Protein AF-A0A1H9JCX4-F1 (afdb_monomer_lite)

Foldseek 3Di:
DDDDDPPPDDDDPPPDPVVVLLVVLLVVLLVLLVVLLVLLVQLVVLVVLVVCCVVPVVSPPSVVVSVVSLVVSLVSLVCSLPPPSRPPVLSSLLSVLVNVLSVDPLPCLVVSLVSLVVLQVQLVVLCPDPDPSSVSCSVSSPSSSVSSVVSSVVSVVVVVVVVVVVPPPPPPPCVVPPDPDPPDDDDPDDDDDPDDDDDD

Structure (mmCIF, N/CA/C/O backbone):
data_AF-A0A1H9JCX4-F1
#
_entry.id   AF-A0A1H9JCX4-F1
#
loop_
_atom_site.group_PDB
_atom_site.id
_atom_site.type_symbol
_atom_site.label_atom_id
_atom_site.label_alt_id
_atom_site.label_comp_id
_atom_site.label_asym_id
_atom_site.label_entity_id
_atom_site.label_seq_id
_atom_site.pdbx_PDB_ins_code
_atom_site.Cartn_x
_atom_site.Cartn_y
_atom_site.Cartn_z
_atom_site.occupancy
_atom_site.B_iso_or_equiv
_atom_site.auth_seq_id
_atom_site.auth_comp_id
_atom_site.auth_asym_id
_atom_site.auth_atom_id
_atom_site.pdbx_PDB_model_num
ATOM 1 N N . MET A 1 1 ? -40.405 -13.711 62.590 1.00 39.28 1 MET A N 1
ATOM 2 C CA . MET A 1 1 ? -39.008 -13.843 62.139 1.00 39.28 1 MET A CA 1
ATOM 3 C C . MET A 1 1 ? -39.063 -14.131 60.661 1.00 39.28 1 MET A C 1
ATOM 5 O O . MET A 1 1 ? -39.485 -15.212 60.269 1.00 39.28 1 MET A O 1
ATOM 9 N N . ASP A 1 2 ? -38.769 -13.093 59.890 1.00 40.81 2 ASP A N 1
ATOM 10 C CA . ASP A 1 2 ? -38.648 -13.112 58.441 1.00 40.81 2 ASP A CA 1
ATOM 11 C C . ASP A 1 2 ? -37.517 -14.039 57.999 1.00 40.81 2 ASP A C 1
ATOM 13 O O . ASP A 1 2 ? -36.434 -14.021 58.578 1.00 40.81 2 ASP A O 1
ATOM 17 N N . ASN A 1 3 ? -37.766 -14.808 56.944 1.00 40.81 3 ASN A N 1
ATOM 18 C CA . ASN A 1 3 ? -36.725 -15.366 56.087 1.00 40.81 3 ASN A CA 1
ATOM 19 C C . ASN A 1 3 ? -37.161 -15.156 54.635 1.00 40.81 3 ASN A C 1
ATOM 21 O O . ASN A 1 3 ? -37.515 -16.079 53.904 1.00 40.81 3 ASN A O 1
ATOM 25 N N . THR A 1 4 ? -37.183 -13.888 54.233 1.00 43.97 4 THR A N 1
ATOM 26 C CA . THR A 1 4 ? -37.194 -13.485 52.829 1.00 43.97 4 THR A CA 1
ATOM 27 C C . THR A 1 4 ? -35.821 -13.779 52.235 1.00 43.97 4 THR A C 1
ATOM 29 O O . THR A 1 4 ? -34.866 -13.040 52.468 1.00 43.97 4 THR A O 1
ATOM 32 N N . VAL A 1 5 ? -35.716 -14.854 51.457 1.00 46.62 5 VAL A N 1
ATOM 33 C CA . VAL A 1 5 ? -34.638 -14.993 50.473 1.00 46.62 5 VAL A CA 1
ATOM 34 C C . VAL A 1 5 ? -34.926 -13.974 49.365 1.00 46.62 5 VAL A C 1
ATOM 36 O O . VAL A 1 5 ? -36.004 -14.051 48.767 1.00 46.62 5 VAL A O 1
ATOM 39 N N . PRO A 1 6 ? -34.026 -13.022 49.061 1.00 46.88 6 PRO A N 1
ATOM 40 C CA . PRO A 1 6 ? -34.203 -12.168 47.903 1.00 46.88 6 PRO A CA 1
ATOM 41 C C . PRO A 1 6 ? -33.924 -13.013 46.659 1.00 46.88 6 PRO A C 1
ATOM 43 O O . PRO A 1 6 ? -32.780 -13.205 46.257 1.00 46.88 6 PRO A O 1
ATOM 46 N N . THR A 1 7 ? -34.981 -13.554 46.054 1.00 52.72 7 THR A N 1
ATOM 47 C CA . THR A 1 7 ? -34.933 -13.919 44.639 1.00 52.72 7 THR A CA 1
ATOM 48 C C . THR A 1 7 ? -34.927 -12.604 43.884 1.00 52.72 7 THR A C 1
ATOM 50 O O . THR A 1 7 ? -35.902 -11.859 43.931 1.00 52.72 7 THR A O 1
ATOM 53 N N . THR A 1 8 ? -33.799 -12.257 43.270 1.00 46.34 8 THR A N 1
ATOM 54 C CA . THR A 1 8 ? -33.722 -11.102 42.379 1.00 46.34 8 THR A CA 1
ATOM 55 C C . THR A 1 8 ? -34.766 -11.273 41.271 1.00 46.34 8 THR A C 1
ATOM 57 O O . THR A 1 8 ? -34.677 -12.220 40.487 1.00 46.34 8 THR A O 1
ATOM 60 N N . PRO A 1 9 ? -35.777 -10.391 41.191 1.00 50.12 9 PRO A N 1
ATOM 61 C CA . PRO A 1 9 ? -36.657 -10.326 40.042 1.00 50.12 9 PRO A CA 1
ATOM 62 C C . PRO A 1 9 ? -35.959 -9.473 38.973 1.00 50.12 9 PRO A C 1
ATOM 64 O O . PRO A 1 9 ? -35.430 -8.413 39.287 1.00 50.12 9 PRO A O 1
ATOM 67 N N . PHE A 1 10 ? -35.973 -9.934 37.718 1.00 48.94 10 PHE A N 1
ATOM 68 C CA . PHE A 1 10 ? -35.394 -9.270 36.536 1.00 48.94 10 PHE A CA 1
ATOM 69 C C . PHE A 1 10 ? -33.869 -9.081 36.556 1.00 48.94 10 PHE A C 1
ATOM 71 O O . PHE A 1 10 ? -33.340 -8.180 37.198 1.00 48.94 10 PHE A O 1
ATOM 78 N N . GLY A 1 11 ? -33.136 -9.881 35.774 1.00 39.25 11 GLY A N 1
ATOM 79 C CA . GLY A 1 11 ? -31.686 -9.691 35.713 1.00 39.25 11 GLY A CA 1
ATOM 80 C C . GLY A 1 11 ? -30.893 -10.591 34.782 1.00 39.25 11 GLY A C 1
ATOM 81 O O . GLY A 1 11 ? -29.764 -10.915 35.117 1.00 39.25 11 GLY A O 1
ATOM 82 N N . VAL A 1 12 ? -31.428 -10.983 33.625 1.00 41.34 12 VAL A N 1
ATOM 83 C CA . VAL A 1 12 ? -30.563 -11.319 32.484 1.00 41.34 12 VAL A CA 1
ATOM 84 C C . VAL A 1 12 ? -31.230 -10.763 31.234 1.00 41.34 12 VAL A C 1
ATOM 86 O O . VAL A 1 12 ? -31.976 -11.445 30.537 1.00 41.34 12 VAL A O 1
ATOM 89 N N . SER A 1 13 ? -31.011 -9.472 30.981 1.00 38.19 13 SER A N 1
ATOM 90 C CA . SER A 1 13 ? -31.042 -9.003 29.600 1.00 38.19 13 SER A CA 1
ATOM 91 C C . SER A 1 13 ? -29.998 -9.845 28.876 1.00 38.19 13 SER A C 1
ATOM 93 O O . SER A 1 13 ? -28.816 -9.773 29.213 1.00 38.19 13 SER A O 1
ATOM 95 N N . GLN A 1 14 ? -30.431 -10.710 27.960 1.00 46.88 14 GLN A N 1
ATOM 96 C CA . GLN A 1 14 ? -29.543 -11.246 26.942 1.00 46.88 14 GLN A CA 1
ATOM 97 C C . GLN A 1 14 ? -29.095 -10.043 26.112 1.00 46.88 14 GLN A C 1
ATOM 99 O O . GLN A 1 14 ? -29.718 -9.713 25.108 1.00 46.88 14 GLN A O 1
ATOM 104 N N . THR A 1 15 ? -28.056 -9.336 26.559 1.00 41.16 15 THR A N 1
ATOM 105 C CA . THR A 1 15 ? -27.287 -8.487 25.656 1.00 41.16 15 THR A CA 1
ATOM 106 C C . THR A 1 15 ? -26.870 -9.401 24.512 1.00 41.16 15 THR A C 1
ATOM 108 O O . THR A 1 15 ? -26.208 -10.411 24.786 1.00 41.16 15 THR A O 1
ATOM 111 N N . PRO A 1 16 ? -27.311 -9.133 23.272 1.00 47.06 16 PRO A N 1
ATOM 112 C CA . PRO A 1 16 ? -26.923 -9.952 22.143 1.00 47.06 16 PRO A CA 1
ATOM 113 C C . PRO A 1 16 ? -25.396 -9.994 22.076 1.00 47.06 16 PRO A C 1
ATOM 115 O O . PRO A 1 16 ? -24.714 -9.071 22.524 1.00 47.06 16 PRO A O 1
ATOM 118 N N . ASN A 1 17 ? -24.855 -11.073 21.524 1.00 53.00 17 ASN A N 1
ATOM 119 C CA . ASN A 1 17 ? -23.422 -11.355 21.421 1.00 53.00 17 ASN A CA 1
ATOM 120 C C . ASN A 1 17 ? -22.668 -10.387 20.474 1.00 53.00 17 ASN A C 1
ATOM 122 O O . ASN A 1 17 ? -21.626 -10.738 19.931 1.00 53.00 17 ASN A O 1
ATOM 126 N N . GLU A 1 18 ? -23.170 -9.163 20.283 1.00 49.12 18 GLU A N 1
ATOM 127 C CA . GLU A 1 18 ? -22.671 -8.133 19.369 1.00 49.12 18 GLU A CA 1
ATOM 128 C C . GLU A 1 18 ? -21.178 -7.862 19.561 1.00 49.12 18 GLU A C 1
ATOM 130 O O . GLU A 1 18 ? -20.459 -7.678 18.585 1.00 49.12 18 GLU A O 1
ATOM 135 N N . ALA A 1 19 ? -20.675 -7.903 20.800 1.00 54.16 19 ALA A N 1
ATOM 136 C CA . ALA A 1 19 ? -19.247 -7.742 21.080 1.00 54.16 19 ALA A CA 1
ATOM 137 C C . ALA A 1 19 ? -18.389 -8.894 20.516 1.00 54.16 19 ALA A C 1
ATOM 139 O O . ALA A 1 19 ? -17.259 -8.666 20.081 1.00 54.16 19 ALA A O 1
ATOM 140 N N . LEU A 1 20 ? -18.922 -10.120 20.501 1.00 55.44 20 LEU A N 1
ATOM 141 C CA . LEU A 1 20 ? -18.256 -11.297 19.947 1.00 55.44 20 LEU A CA 1
ATOM 142 C C . LEU A 1 20 ? -18.327 -11.283 18.412 1.00 55.44 20 LEU A C 1
ATOM 144 O O . LEU A 1 20 ? -17.305 -11.491 17.758 1.00 55.44 20 LEU A O 1
ATOM 148 N N . ASP A 1 21 ? -19.480 -10.927 17.842 1.00 57.81 21 ASP A N 1
ATOM 149 C CA . ASP A 1 21 ? -19.672 -10.808 16.388 1.00 57.81 21 ASP A CA 1
ATOM 150 C C . ASP A 1 21 ? -18.817 -9.680 15.783 1.00 57.81 21 ASP A C 1
ATOM 152 O O . ASP A 1 21 ? -18.165 -9.872 14.752 1.00 57.81 21 ASP A O 1
ATOM 156 N N . LEU A 1 22 ? -18.702 -8.538 16.476 1.00 59.25 22 LEU A N 1
ATOM 157 C CA . LEU A 1 22 ? -17.771 -7.459 16.124 1.00 59.25 22 LEU A CA 1
ATOM 158 C C . LEU A 1 22 ? -16.309 -7.924 16.182 1.00 59.25 22 LEU A C 1
ATOM 160 O O . LEU A 1 22 ? -15.502 -7.513 15.350 1.00 59.25 22 LEU A O 1
ATOM 164 N N . SER A 1 23 ? -15.947 -8.797 17.128 1.00 67.38 23 SER A N 1
ATOM 165 C CA . SER A 1 23 ? -14.576 -9.316 17.237 1.00 67.38 23 SER A CA 1
ATOM 166 C C . SER A 1 23 ? -14.200 -10.257 16.083 1.00 67.38 23 SER A C 1
ATOM 168 O O . SER A 1 23 ? -13.089 -10.160 15.558 1.00 67.38 23 SER A O 1
ATOM 170 N N . VAL A 1 24 ? -15.135 -11.102 15.629 1.00 74.62 24 VAL A N 1
ATOM 171 C CA . VAL A 1 24 ? -14.935 -12.031 14.502 1.00 74.62 24 VAL A CA 1
ATOM 172 C C . VAL A 1 24 ? -14.891 -11.274 13.175 1.00 74.62 24 VAL A C 1
ATOM 174 O O . VAL A 1 24 ? -13.984 -11.506 12.374 1.00 74.62 24 VAL A O 1
ATOM 177 N N . ALA A 1 25 ? -15.804 -10.320 12.967 1.00 76.38 25 ALA A N 1
ATOM 178 C CA . ALA A 1 25 ? -15.802 -9.459 11.784 1.00 76.38 25 ALA A CA 1
ATOM 179 C C . ALA A 1 25 ? -14.516 -8.618 11.690 1.00 76.38 25 ALA A C 1
ATOM 181 O O . ALA A 1 25 ? -13.921 -8.507 10.618 1.00 76.38 25 ALA A O 1
ATOM 182 N N . ASN A 1 26 ? -14.027 -8.093 12.819 1.00 80.25 26 ASN A N 1
ATOM 183 C CA . ASN A 1 26 ? -12.755 -7.373 12.864 1.00 80.25 26 ASN A CA 1
ATOM 184 C C . ASN A 1 26 ? -11.563 -8.284 12.540 1.00 80.25 26 ASN A C 1
ATOM 186 O O . ASN A 1 26 ? -10.688 -7.885 11.777 1.00 80.25 26 ASN A O 1
ATOM 190 N N . ALA A 1 27 ? -11.522 -9.509 13.071 1.00 83.06 27 ALA A N 1
ATOM 191 C CA . ALA A 1 27 ? -10.458 -10.461 12.753 1.00 83.06 27 ALA A CA 1
ATOM 192 C C . ALA A 1 27 ? -10.448 -10.838 11.260 1.00 83.06 27 ALA A C 1
ATOM 194 O O . ALA A 1 27 ? -9.388 -10.832 10.632 1.00 83.06 27 ALA A O 1
ATOM 195 N N . ALA A 1 28 ? -11.622 -11.097 10.676 1.00 86.12 28 ALA A N 1
ATOM 196 C CA . ALA A 1 28 ? -11.766 -11.362 9.246 1.00 86.12 28 ALA A CA 1
ATOM 197 C C . ALA A 1 28 ? -11.344 -10.154 8.392 1.00 86.12 28 ALA A C 1
ATOM 199 O O . ALA A 1 28 ? -10.606 -10.317 7.422 1.00 86.12 28 ALA A O 1
ATOM 200 N N . GLY A 1 29 ? -11.731 -8.939 8.793 1.00 86.00 29 GLY A N 1
ATOM 201 C CA . GLY A 1 29 ? -11.308 -7.705 8.132 1.00 86.00 29 GLY A CA 1
ATOM 202 C C . GLY A 1 29 ? -9.790 -7.499 8.173 1.00 86.00 29 GLY A C 1
ATOM 203 O O . GLY A 1 29 ? -9.186 -7.134 7.169 1.00 86.00 29 GLY A O 1
ATOM 204 N N . LEU A 1 30 ? -9.138 -7.790 9.300 1.00 89.69 30 LEU A N 1
ATOM 205 C CA . LEU A 1 30 ? -7.678 -7.704 9.405 1.00 89.69 30 LEU A CA 1
ATOM 206 C C . LEU A 1 30 ? -6.969 -8.715 8.490 1.00 89.69 30 LEU A C 1
ATOM 208 O O . LEU A 1 30 ? -5.990 -8.352 7.844 1.00 89.69 30 LEU A O 1
ATOM 212 N N . LEU A 1 31 ? -7.482 -9.946 8.389 1.00 91.25 31 LEU A N 1
ATOM 213 C CA . LEU A 1 31 ? -6.956 -10.959 7.465 1.00 91.25 31 LEU A CA 1
ATOM 214 C C . LEU A 1 31 ? -7.157 -10.564 5.996 1.00 91.25 31 LEU A C 1
ATOM 216 O O . LEU A 1 31 ? -6.265 -10.767 5.172 1.00 91.25 31 LEU A O 1
ATOM 220 N N . ALA A 1 32 ? -8.308 -9.977 5.661 1.00 92.62 32 ALA A N 1
ATOM 221 C CA . ALA A 1 32 ? -8.572 -9.469 4.319 1.00 92.62 32 ALA A CA 1
ATOM 222 C C . ALA A 1 32 ? -7.609 -8.330 3.947 1.00 92.62 32 ALA A C 1
ATOM 224 O O . ALA A 1 32 ? -7.081 -8.306 2.835 1.00 92.62 32 ALA A O 1
ATOM 225 N N . PHE A 1 33 ? -7.306 -7.435 4.891 1.00 94.38 33 PHE A N 1
ATOM 226 C CA . PHE A 1 33 ? -6.295 -6.401 4.683 1.00 94.38 33 PHE A CA 1
ATOM 227 C C . PHE A 1 33 ? -4.889 -6.986 4.489 1.00 94.38 33 PHE A C 1
ATOM 229 O O . PHE A 1 33 ? -4.173 -6.569 3.579 1.00 94.38 33 PHE A O 1
ATOM 236 N N . ASP A 1 34 ? -4.499 -7.981 5.291 1.00 93.38 34 ASP A N 1
ATOM 237 C CA . ASP A 1 34 ? -3.201 -8.654 5.139 1.00 93.38 34 ASP A CA 1
ATOM 238 C C . ASP A 1 34 ? -3.061 -9.304 3.755 1.00 93.38 34 ASP A C 1
ATOM 240 O O . ASP A 1 34 ? -1.985 -9.267 3.154 1.00 93.38 34 ASP A O 1
ATOM 244 N N . ARG A 1 35 ? -4.160 -9.843 3.211 1.00 94.94 35 ARG A N 1
ATOM 245 C CA . ARG A 1 35 ? -4.204 -10.350 1.835 1.00 94.94 35 ARG A CA 1
ATOM 246 C C . ARG A 1 35 ? -3.980 -9.241 0.806 1.00 94.94 35 ARG A C 1
ATOM 248 O O . ARG A 1 35 ? -3.225 -9.468 -0.133 1.00 94.94 35 ARG A O 1
ATOM 255 N N . CYS A 1 36 ? -4.583 -8.065 0.984 1.00 94.56 36 CYS A N 1
ATOM 256 C CA . CYS A 1 36 ? -4.356 -6.923 0.091 1.00 94.56 36 CYS A CA 1
ATOM 257 C C . CYS A 1 36 ? -2.869 -6.542 0.065 1.00 94.56 36 CYS A C 1
ATOM 259 O O . CYS A 1 36 ? -2.266 -6.476 -0.998 1.00 94.56 36 CYS A O 1
ATOM 261 N N . VAL A 1 37 ? -2.256 -6.403 1.244 1.00 94.06 37 VAL A N 1
ATOM 262 C CA . VAL A 1 37 ? -0.820 -6.113 1.395 1.00 94.06 37 VAL A CA 1
ATOM 263 C C . VAL A 1 37 ? 0.052 -7.168 0.708 1.00 94.06 37 VAL A C 1
ATOM 265 O O . VAL A 1 37 ? 1.043 -6.828 0.062 1.00 94.06 37 VAL A O 1
ATOM 268 N N . ALA A 1 38 ? -0.289 -8.450 0.856 1.00 93.75 38 ALA A N 1
ATOM 269 C CA . ALA A 1 38 ? 0.455 -9.537 0.228 1.00 93.75 38 ALA A CA 1
ATOM 270 C C . ALA A 1 38 ? 0.371 -9.488 -1.307 1.00 93.75 38 ALA A C 1
ATOM 272 O O . ALA A 1 38 ? 1.387 -9.688 -1.968 1.00 93.75 38 ALA A O 1
ATOM 273 N N . LEU A 1 39 ? -0.807 -9.183 -1.860 1.00 94.06 39 LEU A N 1
ATOM 274 C CA . LEU A 1 39 ? -0.999 -9.021 -3.303 1.00 94.06 39 LEU A CA 1
ATOM 275 C C . LEU A 1 39 ? -0.233 -7.808 -3.840 1.00 94.06 39 LEU A C 1
ATOM 277 O O . LEU A 1 39 ? 0.470 -7.945 -4.834 1.00 94.06 39 LEU A O 1
ATOM 281 N N . THR A 1 40 ? -0.271 -6.666 -3.146 1.00 92.50 40 THR A N 1
ATOM 282 C CA . THR A 1 40 ? 0.515 -5.480 -3.530 1.00 92.50 40 THR A CA 1
ATOM 283 C C . THR A 1 40 ? 2.014 -5.786 -3.567 1.00 92.50 40 THR A C 1
ATOM 285 O O . THR A 1 40 ? 2.691 -5.421 -4.518 1.00 92.50 40 THR A O 1
ATOM 288 N N . ARG A 1 41 ? 2.545 -6.518 -2.578 1.00 91.94 41 ARG A N 1
ATOM 289 C CA . ARG A 1 41 ? 3.957 -6.947 -2.593 1.00 91.94 41 ARG A CA 1
ATOM 290 C C . ARG A 1 41 ? 4.286 -7.883 -3.747 1.00 91.94 41 ARG A C 1
ATOM 292 O O . ARG A 1 41 ? 5.368 -7.784 -4.314 1.00 91.94 41 ARG A O 1
ATOM 299 N N . ALA A 1 42 ? 3.382 -8.808 -4.059 1.00 90.62 42 ALA A N 1
ATOM 300 C CA . ALA A 1 42 ? 3.563 -9.707 -5.190 1.00 90.62 42 ALA A CA 1
ATOM 301 C C . ALA A 1 42 ? 3.585 -8.934 -6.516 1.00 90.62 42 ALA A C 1
ATOM 303 O O . ALA A 1 42 ? 4.389 -9.267 -7.378 1.00 90.62 42 ALA A O 1
ATOM 304 N N . ALA A 1 43 ? 2.764 -7.888 -6.645 1.00 89.56 43 ALA A N 1
ATOM 305 C CA . ALA A 1 43 ? 2.750 -7.017 -7.814 1.00 89.56 43 ALA A CA 1
ATOM 306 C C . ALA A 1 43 ? 4.059 -6.227 -7.968 1.00 89.56 43 ALA A C 1
ATOM 308 O O . ALA A 1 43 ? 4.677 -6.311 -9.022 1.00 89.56 43 ALA A O 1
ATOM 309 N N . ILE A 1 44 ? 4.561 -5.598 -6.895 1.00 87.56 44 ILE A N 1
ATOM 310 C CA . ILE A 1 44 ? 5.880 -4.928 -6.892 1.00 87.56 44 ILE A CA 1
ATOM 311 C C . ILE A 1 44 ? 6.992 -5.896 -7.331 1.00 87.56 44 ILE A C 1
ATOM 313 O O . ILE A 1 44 ? 7.840 -5.561 -8.153 1.00 87.56 44 ILE A O 1
ATOM 317 N N . ALA A 1 45 ? 6.989 -7.123 -6.803 1.00 87.31 45 ALA A N 1
ATOM 318 C CA . ALA A 1 45 ? 7.990 -8.124 -7.166 1.00 87.31 45 ALA A CA 1
ATOM 319 C C . ALA A 1 45 ? 7.864 -8.604 -8.624 1.00 87.31 45 ALA A C 1
ATOM 321 O O . ALA A 1 45 ? 8.872 -8.949 -9.241 1.00 87.31 45 ALA A O 1
ATOM 322 N N . ALA A 1 46 ? 6.645 -8.656 -9.165 1.00 86.12 46 ALA A N 1
ATOM 323 C CA . ALA A 1 46 ? 6.401 -9.008 -10.559 1.00 86.12 46 ALA A CA 1
ATOM 324 C C . ALA A 1 46 ? 6.842 -7.884 -11.513 1.00 86.12 46 ALA A C 1
ATOM 326 O O . ALA A 1 46 ? 7.468 -8.192 -12.525 1.00 86.12 46 ALA A O 1
ATOM 327 N N . GLU A 1 47 ? 6.612 -6.616 -11.153 1.00 84.50 47 GLU A N 1
ATOM 328 C CA . GLU A 1 47 ? 7.115 -5.437 -11.879 1.00 84.50 47 GLU A CA 1
ATOM 329 C C . GLU A 1 47 ? 8.643 -5.490 -12.011 1.00 84.50 47 GLU A C 1
ATOM 331 O O . GLU A 1 47 ? 9.184 -5.442 -13.109 1.00 84.50 47 GLU A O 1
ATOM 336 N N . ALA A 1 48 ? 9.345 -5.767 -10.907 1.00 82.75 48 ALA A N 1
ATOM 337 C CA . ALA A 1 48 ? 10.798 -5.916 -10.930 1.00 82.75 48 ALA A CA 1
ATOM 338 C C . ALA A 1 48 ? 11.280 -7.071 -11.841 1.00 82.75 48 ALA A C 1
ATOM 340 O O . ALA A 1 48 ? 12.399 -7.026 -12.358 1.00 82.75 48 ALA A O 1
ATOM 341 N N . CYS A 1 49 ? 10.463 -8.117 -12.056 1.00 82.00 49 CYS A N 1
ATOM 342 C CA . CYS A 1 49 ? 10.765 -9.135 -13.072 1.00 82.00 49 CYS A CA 1
ATOM 343 C C . CYS A 1 49 ? 10.582 -8.595 -14.495 1.00 82.00 49 CYS A C 1
ATOM 345 O O . CYS A 1 49 ? 11.410 -8.886 -15.359 1.00 82.00 49 CYS A O 1
ATOM 347 N N . ALA A 1 50 ? 9.505 -7.845 -14.742 1.00 80.06 50 ALA A N 1
ATOM 348 C CA . ALA A 1 50 ? 9.224 -7.222 -16.034 1.00 80.06 50 ALA A CA 1
ATOM 349 C C . ALA A 1 50 ? 10.355 -6.259 -16.441 1.00 80.06 50 ALA A C 1
ATOM 351 O O . ALA A 1 50 ? 10.887 -6.353 -17.548 1.00 80.06 50 ALA A O 1
ATOM 352 N N . ASP A 1 51 ? 10.852 -5.449 -15.504 1.00 77.50 51 ASP A N 1
ATOM 353 C CA . ASP A 1 51 ? 11.998 -4.563 -15.743 1.00 77.50 51 ASP A CA 1
ATOM 354 C C . ASP A 1 51 ? 13.266 -5.326 -16.142 1.00 77.50 51 ASP A C 1
ATOM 356 O O . ASP A 1 51 ? 14.004 -4.912 -17.042 1.00 77.50 51 ASP A O 1
ATOM 360 N N . ALA A 1 52 ? 13.511 -6.481 -15.517 1.00 74.31 52 ALA A N 1
ATOM 361 C CA . ALA A 1 52 ? 14.617 -7.359 -15.886 1.00 74.31 52 ALA A CA 1
ATOM 362 C C . ALA A 1 52 ? 14.402 -8.035 -17.255 1.00 74.31 52 ALA A C 1
ATOM 364 O O . ALA A 1 52 ? 15.375 -8.296 -17.968 1.00 74.31 52 ALA A O 1
ATOM 365 N N . ALA A 1 53 ? 13.153 -8.285 -17.663 1.00 71.44 53 ALA A N 1
ATOM 366 C CA . ALA A 1 53 ? 12.822 -8.887 -18.956 1.00 71.44 53 ALA A CA 1
ATOM 367 C C . ALA A 1 53 ? 13.183 -7.989 -20.147 1.00 71.44 53 ALA A C 1
ATOM 369 O O . ALA A 1 53 ? 13.559 -8.499 -21.205 1.00 71.44 53 ALA A O 1
ATOM 370 N N . ASN A 1 54 ? 13.209 -6.666 -19.953 1.00 65.88 54 ASN A N 1
ATOM 371 C CA . ASN A 1 54 ? 13.744 -5.722 -20.942 1.00 65.88 54 ASN A CA 1
ATOM 372 C C . ASN A 1 54 ? 15.237 -5.955 -21.257 1.00 65.88 54 ASN A C 1
ATOM 374 O O . ASN A 1 54 ? 15.746 -5.454 -22.262 1.00 65.88 54 ASN A O 1
ATOM 378 N N . GLN A 1 55 ? 15.943 -6.716 -20.414 1.00 71.56 55 GLN A N 1
ATOM 379 C CA . GLN A 1 55 ? 17.363 -7.045 -20.556 1.00 71.56 55 GLN A CA 1
ATOM 380 C C . GLN A 1 55 ? 17.603 -8.522 -20.929 1.00 71.56 55 GLN A C 1
ATOM 382 O O . GLN A 1 55 ? 18.674 -8.840 -21.450 1.00 71.56 55 GLN A O 1
ATOM 387 N N . ASP A 1 56 ? 16.627 -9.415 -20.706 1.00 72.94 56 ASP A N 1
ATOM 388 C CA . ASP A 1 56 ? 16.726 -10.857 -20.977 1.00 72.94 56 ASP A CA 1
ATOM 389 C C . ASP A 1 56 ? 15.452 -11.426 -21.652 1.00 72.94 56 ASP A C 1
ATOM 391 O O . ASP A 1 56 ? 14.412 -11.577 -21.003 1.00 72.94 56 ASP A O 1
ATOM 395 N N . PRO A 1 57 ? 15.531 -11.856 -22.929 1.00 72.25 57 PRO A N 1
ATOM 396 C CA . PRO A 1 57 ? 14.417 -12.479 -23.650 1.00 72.25 57 PRO A CA 1
ATOM 397 C C . PRO A 1 57 ? 13.884 -13.776 -23.020 1.00 72.25 57 PRO A C 1
ATOM 399 O O . PRO A 1 57 ? 12.774 -14.200 -23.349 1.00 72.25 57 PRO A O 1
ATOM 402 N N . ALA A 1 58 ? 14.652 -14.438 -22.145 1.00 72.38 58 ALA A N 1
ATOM 403 C CA . ALA A 1 58 ? 14.207 -15.640 -21.437 1.00 72.38 58 ALA A CA 1
ATOM 404 C C . ALA A 1 58 ? 13.099 -15.357 -20.405 1.00 72.38 58 ALA A C 1
ATOM 406 O O . ALA A 1 58 ? 12.419 -16.290 -19.974 1.00 72.38 58 ALA A O 1
ATOM 407 N N . LEU A 1 59 ? 12.894 -14.087 -20.042 1.00 75.00 59 LEU A N 1
ATOM 408 C CA . LEU A 1 59 ? 11.843 -13.625 -19.131 1.00 75.00 59 LEU A CA 1
ATOM 409 C C . LEU A 1 59 ? 10.582 -13.140 -19.872 1.00 75.00 59 LEU A C 1
ATOM 411 O O . LEU A 1 59 ? 9.732 -12.464 -19.290 1.00 75.00 59 LEU A O 1
ATOM 415 N N . ALA A 1 60 ? 10.434 -13.505 -21.152 1.00 68.56 60 ALA A N 1
ATOM 416 C CA . ALA A 1 60 ? 9.244 -13.200 -21.938 1.00 68.56 60 ALA A CA 1
ATOM 417 C C . ALA A 1 60 ? 7.968 -13.677 -21.215 1.00 68.56 60 ALA A C 1
ATOM 419 O O . ALA A 1 60 ? 7.790 -14.868 -20.955 1.00 68.56 60 ALA A O 1
ATOM 420 N N . GLY A 1 61 ? 7.077 -12.734 -20.897 1.00 73.94 61 GLY A N 1
ATOM 421 C CA . GLY A 1 61 ? 5.828 -12.982 -20.169 1.00 73.94 61 GLY A CA 1
ATOM 422 C C . GLY A 1 61 ? 5.779 -12.411 -18.749 1.00 73.94 61 GLY A C 1
ATOM 423 O O . GLY A 1 61 ? 4.692 -12.404 -18.168 1.00 73.94 61 GLY A O 1
ATOM 424 N N . CYS A 1 62 ? 6.891 -11.892 -18.205 1.00 83.88 62 CYS A N 1
ATOM 425 C CA . CYS A 1 62 ? 6.858 -11.192 -16.914 1.00 83.88 62 CYS A CA 1
ATOM 426 C C . CYS A 1 62 ? 5.971 -9.931 -16.947 1.00 83.88 62 CYS A C 1
ATOM 428 O O . CYS A 1 62 ? 5.269 -9.696 -15.969 1.00 83.88 62 CYS A O 1
ATOM 430 N N . ASP A 1 63 ? 5.870 -9.218 -18.075 1.00 82.75 63 ASP A N 1
ATOM 431 C CA . ASP A 1 63 ? 4.992 -8.038 -18.213 1.00 82.75 63 ASP A CA 1
ATOM 432 C C . ASP A 1 63 ? 3.509 -8.373 -17.985 1.00 82.75 63 ASP A C 1
ATOM 434 O O . ASP A 1 63 ? 2.800 -7.676 -17.262 1.00 82.75 63 ASP A O 1
ATOM 438 N N . GLN A 1 64 ? 3.031 -9.482 -18.564 1.00 87.19 64 GLN A N 1
ATOM 439 C CA . GLN A 1 64 ? 1.646 -9.923 -18.374 1.00 87.19 64 GLN A CA 1
ATOM 440 C C . GLN A 1 64 ? 1.408 -10.359 -16.925 1.00 87.19 64 GLN A C 1
ATOM 442 O O . GLN A 1 64 ? 0.376 -10.035 -16.345 1.00 87.19 64 GLN A O 1
ATOM 447 N N . ALA A 1 65 ? 2.369 -11.071 -16.329 1.00 87.00 65 ALA A N 1
ATOM 448 C CA . ALA A 1 65 ? 2.276 -11.487 -14.935 1.00 87.00 65 ALA A CA 1
ATOM 449 C C . ALA A 1 65 ? 2.265 -10.285 -13.973 1.00 87.00 65 ALA A C 1
ATOM 451 O O . ALA A 1 65 ? 1.541 -10.318 -12.977 1.00 87.00 65 ALA A O 1
ATOM 452 N N . ALA A 1 66 ? 3.025 -9.229 -14.277 1.00 87.38 66 ALA A N 1
ATOM 453 C CA . ALA A 1 66 ? 3.016 -7.973 -13.534 1.00 87.38 66 ALA A CA 1
ATOM 454 C C . ALA A 1 66 ? 1.662 -7.260 -13.655 1.00 87.38 66 ALA A C 1
ATOM 456 O O . ALA A 1 66 ? 1.045 -6.947 -12.635 1.00 87.38 66 ALA A O 1
ATOM 457 N N . ALA A 1 67 ? 1.138 -7.111 -14.876 1.00 87.69 67 ALA A N 1
ATOM 458 C CA . ALA A 1 67 ? -0.177 -6.515 -15.115 1.00 87.69 67 ALA A CA 1
ATOM 459 C C . ALA A 1 67 ? -1.304 -7.267 -14.380 1.00 87.69 67 ALA A C 1
ATOM 461 O O . ALA A 1 67 ? -2.132 -6.651 -13.704 1.00 87.69 67 ALA A O 1
ATOM 462 N N . ASP A 1 68 ? -1.305 -8.602 -14.448 1.00 91.25 68 ASP A N 1
ATOM 463 C CA . ASP A 1 68 ? -2.281 -9.440 -13.746 1.00 91.25 68 ASP A CA 1
ATOM 464 C C . ASP A 1 68 ? -2.150 -9.293 -12.219 1.00 91.25 68 ASP A C 1
ATOM 466 O O . ASP A 1 68 ? -3.154 -9.226 -11.503 1.00 91.25 68 ASP A O 1
ATOM 470 N N . ALA A 1 69 ? -0.919 -9.224 -11.700 1.00 92.12 69 ALA A N 1
ATOM 471 C CA . ALA A 1 69 ? -0.663 -9.039 -10.275 1.00 92.12 69 ALA A CA 1
ATOM 472 C C . ALA A 1 69 ? -1.163 -7.681 -9.763 1.00 92.12 69 ALA A C 1
ATOM 474 O O . ALA A 1 69 ? -1.795 -7.632 -8.701 1.00 92.12 69 ALA A O 1
ATOM 475 N N . TRP A 1 70 ? -0.955 -6.604 -10.525 1.00 90.81 70 TRP A N 1
ATOM 476 C CA . TRP A 1 70 ? -1.503 -5.288 -10.197 1.00 90.81 70 TRP A CA 1
ATOM 477 C C . TRP A 1 70 ? -3.026 -5.264 -10.243 1.00 90.81 70 TRP A C 1
ATOM 479 O O . TRP A 1 70 ? -3.641 -4.769 -9.299 1.00 90.81 70 TRP A O 1
ATOM 489 N N . ALA A 1 71 ? -3.645 -5.865 -11.264 1.00 92.06 71 ALA A N 1
ATOM 490 C CA . ALA A 1 71 ? -5.102 -5.955 -11.358 1.00 92.06 71 ALA A CA 1
ATOM 491 C C . ALA A 1 71 ? -5.710 -6.707 -10.159 1.00 92.06 71 ALA A C 1
ATOM 493 O O . ALA A 1 71 ? -6.695 -6.260 -9.569 1.00 92.06 71 ALA A O 1
ATOM 494 N N . MET A 1 72 ? -5.087 -7.815 -9.738 1.00 93.25 72 MET A N 1
ATOM 495 C CA . MET A 1 72 ? -5.512 -8.560 -8.546 1.00 93.25 72 MET A CA 1
ATOM 496 C C . MET A 1 72 ? -5.346 -7.751 -7.251 1.00 93.25 72 MET A C 1
ATOM 498 O O . MET A 1 72 ? -6.176 -7.867 -6.343 1.00 93.25 72 MET A O 1
ATOM 502 N N . ALA A 1 73 ? -4.277 -6.958 -7.135 1.00 93.19 73 ALA A N 1
ATOM 503 C CA . ALA A 1 73 ? -4.052 -6.097 -5.978 1.00 93.19 73 ALA A CA 1
ATOM 504 C C . ALA A 1 73 ? -5.074 -4.948 -5.912 1.00 93.19 73 ALA A C 1
ATOM 506 O O . ALA A 1 73 ? -5.645 -4.713 -4.842 1.00 93.19 73 ALA A O 1
ATOM 507 N N . ASP A 1 74 ? -5.336 -4.284 -7.042 1.00 93.75 74 ASP A N 1
ATOM 508 C CA . ASP A 1 74 ? -6.333 -3.216 -7.171 1.00 93.75 74 ASP A CA 1
ATOM 509 C C . ASP A 1 74 ? -7.736 -3.714 -6.801 1.00 93.75 74 ASP A C 1
ATOM 511 O O . ASP A 1 74 ? -8.383 -3.167 -5.901 1.00 93.75 74 ASP A O 1
ATOM 515 N N . GLU A 1 75 ? -8.166 -4.830 -7.399 1.00 94.31 75 GLU A N 1
ATOM 516 C CA . GLU A 1 75 ? -9.476 -5.416 -7.124 1.00 94.31 75 GLU A CA 1
ATOM 517 C C . GLU A 1 75 ? -9.629 -5.763 -5.634 1.00 94.31 75 GLU A C 1
ATOM 519 O O . GLU A 1 75 ? -10.640 -5.421 -5.010 1.00 94.31 75 GLU A O 1
ATOM 524 N N . ALA A 1 76 ? -8.620 -6.400 -5.030 1.00 94.94 76 ALA A N 1
ATOM 525 C CA . ALA A 1 76 ? -8.662 -6.771 -3.618 1.00 94.94 76 ALA A CA 1
ATOM 526 C C . ALA A 1 76 ? -8.776 -5.544 -2.698 1.00 94.94 76 ALA A C 1
ATOM 528 O O . ALA A 1 76 ? -9.567 -5.548 -1.746 1.00 94.94 76 ALA A O 1
ATOM 529 N N . LEU A 1 77 ? -8.026 -4.480 -2.992 1.00 94.81 77 LEU A N 1
ATOM 530 C CA . LEU A 1 77 ? -8.074 -3.234 -2.233 1.00 94.81 77 LEU A CA 1
ATOM 531 C C . LEU A 1 77 ? -9.427 -2.519 -2.389 1.00 94.81 77 LEU A C 1
ATOM 533 O O . LEU A 1 77 ? -9.984 -2.044 -1.389 1.00 94.81 77 LEU A O 1
ATOM 537 N N . TRP A 1 78 ? -9.992 -2.483 -3.601 1.00 94.69 78 TRP A N 1
ATOM 538 C CA . TRP A 1 78 ? -11.321 -1.919 -3.860 1.00 94.69 78 TRP A CA 1
ATOM 539 C C . TRP A 1 78 ? -12.428 -2.684 -3.145 1.00 94.69 78 TRP A C 1
ATOM 541 O O . TRP A 1 78 ? -13.289 -2.062 -2.504 1.00 94.69 78 TRP A O 1
ATOM 551 N N . GLN A 1 79 ? -12.389 -4.018 -3.208 1.00 93.88 79 GLN A N 1
ATOM 552 C CA . GLN A 1 79 ? -13.325 -4.889 -2.499 1.00 93.88 79 GLN A CA 1
ATOM 553 C C . GLN A 1 79 ? -13.250 -4.638 -0.990 1.00 93.88 79 GLN A C 1
ATOM 555 O O . GLN A 1 79 ? -14.272 -4.352 -0.363 1.00 93.88 79 GLN A O 1
ATOM 560 N N . PHE A 1 80 ? -12.045 -4.644 -0.410 1.00 94.44 80 PHE A N 1
ATOM 561 C CA . PHE A 1 80 ? -11.855 -4.417 1.023 1.00 94.44 80 PHE A CA 1
ATOM 562 C C . PHE A 1 80 ? -12.334 -3.028 1.477 1.00 94.44 80 PHE A C 1
ATOM 564 O O . PHE A 1 80 ? -13.025 -2.889 2.492 1.00 94.44 80 PHE A O 1
ATOM 571 N N . ARG A 1 81 ? -12.001 -1.978 0.717 1.00 92.56 81 ARG A N 1
ATOM 572 C CA . ARG A 1 81 ? -12.427 -0.602 1.013 1.00 92.56 81 ARG A CA 1
ATOM 573 C C . ARG A 1 81 ? -13.949 -0.454 0.971 1.00 92.56 81 ARG A C 1
ATOM 575 O O . ARG A 1 81 ? -14.519 0.236 1.824 1.00 92.56 81 ARG A O 1
ATOM 582 N N . SER A 1 82 ? -14.588 -1.084 -0.011 1.00 90.81 82 SER A N 1
ATOM 583 C CA . SER A 1 82 ? -16.027 -0.958 -0.279 1.00 90.81 82 SER A CA 1
ATOM 584 C C . SER A 1 82 ? -16.894 -1.877 0.584 1.00 90.81 82 SER A C 1
ATOM 586 O O . SER A 1 82 ? -18.096 -1.632 0.716 1.00 90.81 82 SER A O 1
ATOM 588 N N . ASP A 1 83 ? -16.307 -2.902 1.205 1.00 88.88 83 ASP A N 1
ATOM 589 C CA . ASP A 1 83 ? -17.023 -3.867 2.034 1.00 88.88 83 ASP A CA 1
ATOM 590 C C . ASP A 1 83 ? -17.637 -3.205 3.274 1.00 88.88 83 ASP A C 1
ATOM 592 O O . ASP A 1 83 ? -16.957 -2.899 4.252 1.00 88.88 83 ASP A O 1
ATOM 596 N N . ARG A 1 84 ? -18.957 -3.003 3.269 1.00 85.81 84 ARG A N 1
ATOM 597 C CA . ARG A 1 84 ? -19.691 -2.361 4.372 1.00 85.81 84 ARG A CA 1
ATOM 598 C C . ARG A 1 84 ? -19.684 -3.168 5.673 1.00 85.81 84 ARG A C 1
ATOM 600 O O . ARG A 1 84 ? -19.976 -2.584 6.713 1.00 85.81 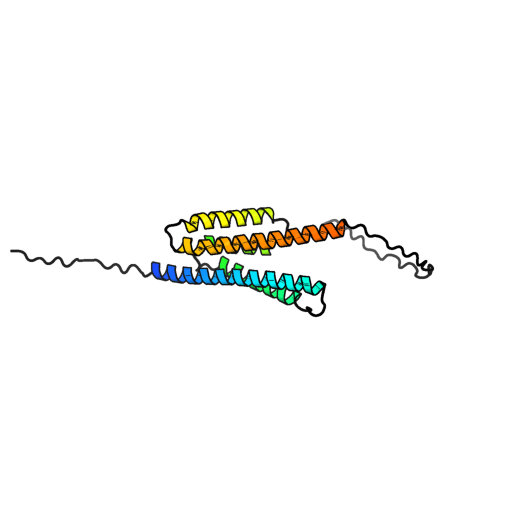84 ARG A O 1
ATOM 607 N N . SER A 1 85 ? -19.360 -4.460 5.627 1.00 82.81 85 SER A N 1
ATOM 608 C CA . SER A 1 85 ? -19.294 -5.317 6.815 1.00 82.81 85 SER A CA 1
ATOM 609 C C . SER A 1 85 ? -18.047 -5.051 7.668 1.00 82.81 85 SER A C 1
ATOM 611 O O . SER A 1 85 ? -18.078 -5.229 8.885 1.00 82.81 85 SER A O 1
ATOM 613 N N . VAL A 1 86 ? -16.970 -4.542 7.060 1.00 81.69 86 VAL A N 1
ATOM 614 C CA . VAL A 1 86 ? -15.738 -4.185 7.770 1.00 81.69 86 VAL A CA 1
ATOM 615 C C . VAL A 1 86 ? -15.892 -2.807 8.422 1.00 81.69 86 VAL A C 1
ATOM 617 O O . VAL A 1 86 ? -15.983 -1.779 7.745 1.00 81.69 86 VAL A O 1
ATOM 620 N N . THR A 1 87 ? -15.869 -2.757 9.752 1.00 81.94 87 THR A N 1
ATOM 621 C CA . THR A 1 87 ? -16.022 -1.514 10.539 1.00 81.94 87 THR A CA 1
ATOM 622 C C . THR A 1 87 ? -14.686 -0.838 10.884 1.00 81.94 87 THR A C 1
ATOM 624 O O . THR A 1 87 ? -14.663 0.230 11.493 1.00 81.94 87 THR A O 1
ATOM 627 N N . LEU A 1 88 ? -13.560 -1.421 10.452 1.00 85.88 88 LEU A N 1
ATOM 628 C CA . LEU A 1 88 ? -12.195 -0.942 10.697 1.00 85.88 88 LEU A CA 1
ATOM 629 C C . LEU A 1 88 ? -11.839 0.276 9.823 1.00 85.88 88 LEU A C 1
ATOM 631 O O . LEU A 1 88 ? -11.040 0.176 8.889 1.00 85.88 88 LEU A O 1
ATOM 635 N N . CYS A 1 89 ? -12.426 1.436 10.122 1.00 87.00 89 CYS A N 1
ATOM 636 C CA . CYS A 1 89 ? -12.287 2.660 9.323 1.00 87.00 89 CYS A CA 1
ATOM 637 C C . CYS A 1 89 ? -10.830 3.067 9.055 1.00 87.00 89 CYS A C 1
ATOM 639 O O . CYS A 1 89 ? -10.503 3.455 7.936 1.00 87.00 89 CYS A O 1
ATOM 641 N N . ASP A 1 90 ? -9.936 2.957 10.039 1.00 86.56 90 ASP A N 1
ATOM 642 C CA . ASP A 1 90 ? -8.533 3.331 9.838 1.00 86.56 90 ASP A CA 1
ATOM 643 C C . ASP A 1 90 ? -7.748 2.322 8.986 1.00 86.56 90 ASP A C 1
ATOM 645 O O . ASP A 1 90 ? -6.833 2.708 8.261 1.00 86.56 90 ASP A O 1
ATOM 649 N N . VAL A 1 91 ? -8.119 1.040 9.024 1.00 89.50 91 VAL A N 1
ATOM 650 C CA . VAL A 1 91 ? -7.527 0.014 8.148 1.00 89.50 91 VAL A CA 1
ATOM 651 C C . VAL A 1 91 ? -8.047 0.185 6.720 1.00 89.50 91 VAL A C 1
ATOM 653 O O . VAL A 1 91 ? -7.281 0.102 5.764 1.00 89.50 91 VAL A O 1
ATOM 656 N N . LYS A 1 92 ? -9.325 0.547 6.558 1.00 91.31 92 LYS A N 1
ATOM 657 C CA . LYS A 1 92 ? -9.875 0.974 5.262 1.00 91.31 92 LYS A CA 1
ATOM 658 C C . LYS A 1 92 ? -9.202 2.226 4.722 1.00 91.31 92 LYS A C 1
ATOM 660 O O . LYS A 1 92 ? -8.989 2.324 3.520 1.00 91.31 92 LYS A O 1
ATOM 665 N N . TYR A 1 93 ? -8.847 3.169 5.592 1.00 90.62 93 TYR A N 1
ATOM 666 C CA . TYR A 1 93 ? -8.051 4.325 5.194 1.00 90.62 93 TYR A CA 1
ATOM 667 C C . TYR A 1 93 ? -6.655 3.906 4.712 1.00 90.62 93 TYR A C 1
ATOM 669 O O . TYR A 1 93 ? -6.195 4.416 3.699 1.00 90.62 93 TYR A O 1
ATOM 677 N N . ALA A 1 94 ? -6.003 2.941 5.366 1.00 89.50 94 ALA A N 1
ATOM 678 C CA . ALA A 1 94 ? -4.734 2.401 4.874 1.00 89.50 94 ALA A CA 1
ATOM 679 C C . ALA A 1 94 ? -4.880 1.751 3.485 1.00 89.50 94 ALA A C 1
ATOM 681 O O . ALA A 1 94 ? -4.072 2.027 2.604 1.00 89.50 94 ALA A O 1
ATOM 682 N N . ALA A 1 95 ? -5.941 0.970 3.253 1.00 92.56 95 ALA A N 1
ATOM 683 C CA . ALA A 1 95 ? -6.234 0.403 1.933 1.00 92.56 95 ALA A CA 1
ATOM 684 C C . ALA A 1 95 ? -6.526 1.484 0.879 1.00 92.56 95 ALA A C 1
ATOM 686 O O . ALA A 1 95 ? -6.066 1.392 -0.251 1.00 92.56 95 ALA A O 1
ATOM 687 N N . TRP A 1 96 ? -7.238 2.545 1.264 1.00 92.06 96 TRP A N 1
ATOM 688 C CA . TRP A 1 96 ? -7.472 3.714 0.417 1.00 92.06 96 TRP A CA 1
ATOM 689 C C . TRP A 1 96 ? -6.167 4.401 -0.000 1.00 92.06 96 TRP A C 1
ATOM 691 O O . TRP A 1 96 ? -6.035 4.788 -1.155 1.00 92.06 96 TRP A O 1
ATOM 701 N N . VAL A 1 97 ? -5.202 4.544 0.915 1.00 89.50 97 VAL A N 1
ATOM 702 C CA . VAL A 1 97 ? -3.895 5.134 0.581 1.00 89.50 97 VAL A CA 1
ATOM 703 C C . VAL A 1 97 ? -3.153 4.257 -0.430 1.00 89.50 97 VAL A C 1
ATOM 705 O O . VAL A 1 97 ? -2.571 4.801 -1.361 1.00 89.50 97 VAL A O 1
ATOM 708 N N . LEU A 1 98 ? -3.207 2.929 -0.275 1.00 90.31 98 LEU A N 1
ATOM 709 C CA . LEU A 1 98 ? -2.600 1.993 -1.226 1.00 90.31 98 LEU A CA 1
ATOM 710 C C . LEU A 1 98 ? -3.274 2.038 -2.606 1.00 90.31 98 LEU A C 1
ATOM 712 O O . LEU A 1 98 ? -2.570 1.969 -3.599 1.00 90.31 98 LEU A O 1
ATOM 716 N N . LEU A 1 99 ? -4.597 2.214 -2.690 1.00 89.50 99 LEU A N 1
ATOM 717 C CA . LEU A 1 99 ? -5.287 2.390 -3.981 1.00 89.50 99 LEU A CA 1
ATOM 718 C C . LEU A 1 99 ? -4.799 3.623 -4.733 1.00 89.50 99 LEU A C 1
ATOM 720 O O . LEU A 1 99 ? -4.518 3.558 -5.918 1.00 89.50 99 LEU A O 1
ATOM 724 N N . LEU A 1 100 ? -4.647 4.748 -4.040 1.00 85.25 100 LEU A N 1
ATOM 725 C CA . LEU A 1 100 ? -4.220 5.985 -4.699 1.00 85.25 100 LEU A CA 1
ATOM 726 C C . LEU A 1 100 ? -2.809 5.922 -5.236 1.00 85.25 100 LEU A C 1
ATOM 728 O O . LEU A 1 100 ? -2.477 6.693 -6.113 1.00 85.25 100 LEU A O 1
ATOM 732 N N . MET A 1 101 ? -1.980 5.065 -4.660 1.00 81.81 101 MET A N 1
ATOM 733 C CA . MET A 1 101 ? -0.653 4.806 -5.182 1.00 81.81 101 MET A CA 1
ATOM 734 C C . MET A 1 101 ? -0.722 4.037 -6.508 1.00 81.81 101 MET A C 1
ATOM 736 O O . MET A 1 101 ? 0.120 4.276 -7.357 1.00 81.81 101 MET A O 1
ATOM 740 N N . LEU A 1 102 ? -1.723 3.168 -6.707 1.00 78.44 102 LEU A N 1
ATOM 741 C CA . LEU A 1 102 ? -1.961 2.498 -7.996 1.00 78.44 102 LEU A CA 1
ATOM 742 C C . LEU A 1 102 ? -2.527 3.452 -9.051 1.00 78.44 102 LEU A C 1
ATOM 744 O O . LEU A 1 102 ? -2.302 3.269 -10.240 1.00 78.44 102 LEU A O 1
ATOM 748 N N . GLU A 1 103 ? -3.300 4.442 -8.609 1.00 74.62 103 GLU A N 1
ATOM 749 C CA . GLU A 1 103 ? -3.956 5.423 -9.477 1.00 74.62 103 GLU A CA 1
ATOM 750 C C . GLU A 1 103 ? -3.070 6.645 -9.788 1.00 74.62 103 GLU A C 1
ATOM 752 O O . GLU A 1 103 ? -3.446 7.454 -10.635 1.00 74.62 103 GLU A O 1
ATOM 757 N N . ASP A 1 104 ? -1.939 6.822 -9.093 1.00 72.38 104 ASP A N 1
ATOM 758 C CA . ASP A 1 104 ? -1.056 7.981 -9.267 1.00 72.38 104 ASP A CA 1
ATOM 759 C C . ASP A 1 104 ? -0.147 7.793 -10.487 1.00 72.38 104 ASP A C 1
ATOM 761 O O . ASP A 1 104 ? 0.554 6.793 -10.616 1.00 72.38 104 ASP A O 1
ATOM 765 N N . ASP A 1 105 ? -0.108 8.797 -11.359 1.00 63.22 105 ASP A N 1
ATOM 766 C CA . ASP A 1 105 ? 0.736 8.847 -12.559 1.00 63.22 105 ASP A CA 1
ATOM 767 C C . ASP A 1 105 ? 2.134 9.437 -12.275 1.00 63.22 105 ASP A C 1
ATOM 769 O O . ASP A 1 105 ? 2.854 9.858 -13.184 1.00 63.22 105 ASP A O 1
ATOM 773 N N . GLY A 1 106 ? 2.521 9.486 -10.996 1.00 62.88 106 GLY A N 1
ATOM 774 C CA . GLY A 1 106 ? 3.805 9.998 -10.520 1.00 62.88 106 GLY A CA 1
ATOM 775 C C . GLY A 1 106 ? 3.826 11.498 -10.204 1.00 62.88 106 GLY A C 1
ATOM 776 O O . GLY A 1 106 ? 4.847 11.994 -9.723 1.00 62.88 106 GLY A O 1
ATOM 777 N N . GLN A 1 107 ? 2.730 12.241 -10.407 1.00 63.31 107 GLN A N 1
ATOM 778 C CA . GLN A 1 107 ? 2.658 13.661 -10.017 1.00 63.31 107 GLN A CA 1
ATOM 779 C C . GLN A 1 107 ? 2.255 13.879 -8.546 1.00 63.31 107 GLN A C 1
ATOM 781 O O . GLN A 1 107 ? 2.386 14.989 -8.020 1.00 63.31 107 GLN A O 1
ATOM 786 N N . GLY A 1 108 ? 1.795 12.833 -7.854 1.00 75.50 108 GLY A N 1
ATOM 787 C CA . GLY A 1 108 ? 1.286 12.882 -6.485 1.00 75.50 108 GLY A CA 1
ATOM 788 C C . GLY A 1 108 ? 2.243 12.410 -5.385 1.00 75.50 108 GLY A C 1
ATOM 789 O O . GLY A 1 108 ? 1.805 12.337 -4.229 1.00 75.50 108 GLY A O 1
ATOM 790 N N . LEU A 1 109 ? 3.524 12.134 -5.673 1.00 79.62 109 LEU A N 1
ATOM 791 C CA . LEU A 1 109 ? 4.461 11.501 -4.722 1.00 79.62 109 LEU A CA 1
ATOM 792 C C . LEU A 1 109 ? 4.573 12.236 -3.373 1.00 79.62 109 LEU A C 1
ATOM 794 O O . LEU A 1 109 ? 4.536 11.599 -2.320 1.00 79.62 109 LEU A O 1
ATOM 798 N N . ASP A 1 110 ? 4.614 13.573 -3.364 1.00 82.94 110 ASP A N 1
ATOM 799 C CA . ASP A 1 110 ? 4.639 14.366 -2.121 1.00 82.94 110 ASP A CA 1
ATOM 800 C C . ASP A 1 110 ? 3.365 14.172 -1.284 1.00 82.94 110 ASP A C 1
ATOM 802 O O . ASP A 1 110 ? 3.398 14.091 -0.050 1.00 82.94 110 ASP A O 1
ATOM 806 N N . THR A 1 111 ? 2.217 14.069 -1.955 1.00 85.56 111 THR A N 1
ATOM 807 C CA . THR A 1 111 ? 0.928 13.824 -1.302 1.00 85.56 111 THR A CA 1
ATOM 808 C C . THR A 1 111 ? 0.863 12.397 -0.755 1.00 85.56 111 THR A C 1
ATOM 810 O O . THR A 1 111 ? 0.359 12.183 0.355 1.00 85.56 111 THR A O 1
ATOM 813 N N . LEU A 1 112 ? 1.401 11.417 -1.487 1.00 85.12 112 LEU A N 1
ATOM 814 C CA . LEU A 1 112 ? 1.531 10.035 -1.020 1.00 85.12 112 LEU A CA 1
ATOM 815 C C . LEU A 1 112 ? 2.473 9.934 0.189 1.00 85.12 112 LEU A C 1
ATOM 817 O O . LEU A 1 112 ? 2.097 9.323 1.193 1.00 85.12 112 LEU A O 1
ATOM 821 N N . ALA A 1 113 ? 3.611 10.632 0.177 1.00 87.62 113 ALA A N 1
ATOM 822 C CA . ALA A 1 113 ? 4.539 10.697 1.308 1.00 87.62 113 ALA A CA 1
ATOM 823 C C . ALA A 1 113 ? 3.874 11.281 2.569 1.00 87.62 113 ALA A C 1
ATOM 825 O O . ALA A 1 113 ? 3.997 10.734 3.672 1.00 87.62 113 ALA A O 1
ATOM 826 N N . GLN A 1 114 ? 3.092 12.357 2.425 1.00 89.06 114 GLN A N 1
ATOM 827 C CA . GLN A 1 114 ? 2.322 12.929 3.538 1.00 89.06 114 GLN A CA 1
ATOM 828 C C . GLN A 1 114 ? 1.280 11.945 4.092 1.00 89.06 114 GLN A C 1
ATOM 830 O O . GLN A 1 114 ? 1.091 11.845 5.312 1.00 89.06 114 GLN A O 1
ATOM 835 N N . ARG A 1 115 ? 0.611 11.182 3.220 1.00 89.31 115 ARG A N 1
ATOM 836 C CA . ARG A 1 115 ? -0.352 10.144 3.628 1.00 89.31 115 ARG A CA 1
ATOM 837 C C . ARG A 1 115 ? 0.343 8.990 4.354 1.00 89.31 115 ARG A C 1
ATOM 839 O O . ARG A 1 115 ? -0.146 8.571 5.406 1.00 89.31 115 ARG A O 1
ATOM 846 N N . ALA A 1 116 ? 1.511 8.549 3.889 1.00 90.69 116 ALA A N 1
ATOM 847 C CA . ALA A 1 116 ? 2.337 7.561 4.585 1.00 90.69 116 ALA A CA 1
ATOM 848 C C . ALA A 1 116 ? 2.769 8.058 5.979 1.00 90.69 116 ALA A C 1
ATOM 850 O O . ALA A 1 116 ? 2.649 7.337 6.976 1.00 90.69 116 ALA A O 1
ATOM 851 N N . GLN A 1 117 ? 3.164 9.330 6.101 1.00 92.19 117 GLN A N 1
ATOM 852 C CA . GLN A 1 117 ? 3.473 9.958 7.390 1.00 92.19 117 GLN A CA 1
ATOM 853 C C . GLN A 1 117 ? 2.258 9.966 8.338 1.00 92.19 117 GLN A C 1
ATOM 855 O O . GLN A 1 117 ? 2.395 9.693 9.536 1.00 92.19 117 GLN A O 1
ATOM 860 N N . SER A 1 118 ? 1.057 10.228 7.811 1.00 92.00 118 SER A N 1
ATOM 861 C CA . SER A 1 118 ? -0.203 10.165 8.567 1.00 92.00 118 SER A CA 1
ATOM 862 C C . SER A 1 118 ? -0.485 8.751 9.090 1.00 92.00 118 SER A C 1
ATOM 864 O O . SER A 1 118 ? -0.824 8.584 10.266 1.00 92.00 118 SER A O 1
ATOM 866 N N . LEU A 1 119 ? -0.260 7.719 8.269 1.00 93.38 119 LEU A N 1
ATOM 867 C CA . LEU A 1 119 ? -0.370 6.317 8.689 1.00 93.38 119 LEU A CA 1
ATOM 868 C C . LEU A 1 119 ? 0.615 5.983 9.817 1.00 93.38 119 LEU A C 1
ATOM 870 O O . LEU A 1 119 ? 0.213 5.407 10.830 1.00 93.38 119 LEU A O 1
ATOM 874 N N . ARG A 1 120 ? 1.878 6.419 9.715 1.00 95.00 120 ARG A N 1
ATOM 875 C CA . ARG A 1 120 ? 2.886 6.239 10.782 1.00 95.00 120 ARG A CA 1
ATOM 876 C C . ARG A 1 120 ? 2.487 6.935 12.078 1.00 95.00 120 ARG A C 1
ATOM 878 O O . ARG A 1 120 ? 2.677 6.384 13.166 1.00 95.00 120 ARG A O 1
ATOM 885 N N . TYR A 1 121 ? 1.937 8.143 11.984 1.00 93.25 121 TYR A N 1
ATOM 886 C CA . TYR A 1 121 ? 1.434 8.869 13.146 1.00 93.25 121 TYR A CA 1
ATOM 887 C C . TYR A 1 121 ? 0.290 8.106 13.830 1.00 93.25 121 TYR A C 1
ATOM 889 O O . TYR A 1 121 ? 0.333 7.896 15.048 1.00 93.25 121 TYR A O 1
ATOM 897 N N . ARG A 1 122 ? -0.692 7.624 13.055 1.00 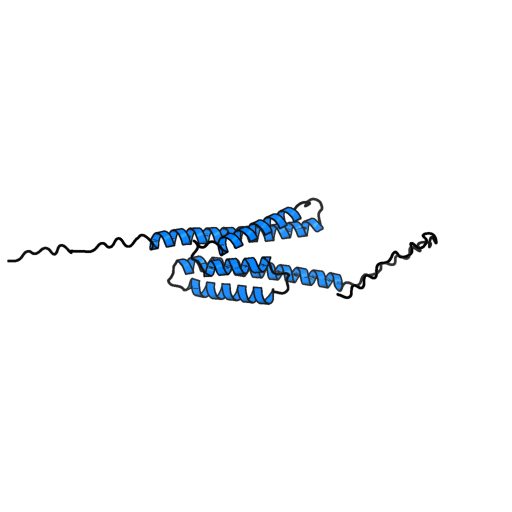91.62 122 ARG A N 1
ATOM 898 C CA . ARG A 1 122 ? -1.804 6.814 13.580 1.00 91.62 122 ARG A CA 1
ATOM 899 C C . ARG A 1 122 ? -1.310 5.513 14.202 1.00 91.62 122 ARG A C 1
ATOM 901 O O . ARG A 1 122 ? -1.704 5.215 15.325 1.00 91.62 122 ARG A O 1
ATOM 908 N N . ALA A 1 123 ? -0.375 4.816 13.560 1.00 92.38 123 ALA A N 1
ATOM 909 C CA . ALA A 1 123 ? 0.232 3.604 14.101 1.00 92.38 123 ALA A CA 1
ATOM 910 C C . ALA A 1 123 ? 0.870 3.837 15.480 1.00 92.38 123 ALA A C 1
ATOM 912 O O . ALA A 1 123 ? 0.625 3.077 16.417 1.00 92.38 123 ALA A O 1
ATOM 913 N N . LYS A 1 124 ? 1.634 4.928 15.645 1.00 93.94 124 LYS A N 1
ATOM 914 C CA . LYS A 1 124 ? 2.238 5.298 16.940 1.00 93.94 124 LYS A CA 1
ATOM 915 C C . LYS A 1 124 ? 1.188 5.592 18.010 1.00 93.94 124 LYS A C 1
ATOM 917 O O . LYS A 1 124 ? 1.393 5.240 19.172 1.00 93.94 124 LYS A O 1
ATOM 922 N N . LYS A 1 125 ? 0.082 6.242 17.635 1.00 93.44 125 LYS A N 1
ATOM 923 C CA . LYS A 1 125 ? -1.046 6.499 18.540 1.00 93.44 125 LYS A CA 1
ATOM 924 C C . LYS A 1 125 ? -1.722 5.186 18.950 1.00 93.44 125 LYS A C 1
ATOM 926 O O . LYS A 1 125 ? -1.929 4.957 20.137 1.00 93.44 125 LYS A O 1
ATOM 931 N N . PHE A 1 126 ? -1.999 4.316 17.985 1.00 91.06 126 PHE A N 1
ATOM 932 C CA . PHE A 1 126 ? -2.696 3.043 18.175 1.00 91.06 126 PHE A CA 1
ATOM 933 C C . PHE A 1 126 ? -1.886 2.043 18.999 1.00 91.06 126 PHE A C 1
ATOM 935 O O . PHE A 1 126 ? -2.439 1.368 19.861 1.00 91.06 126 PHE A O 1
ATOM 942 N N . ALA A 1 127 ? -0.562 2.027 18.836 1.00 89.56 127 ALA A N 1
ATOM 943 C CA . ALA A 1 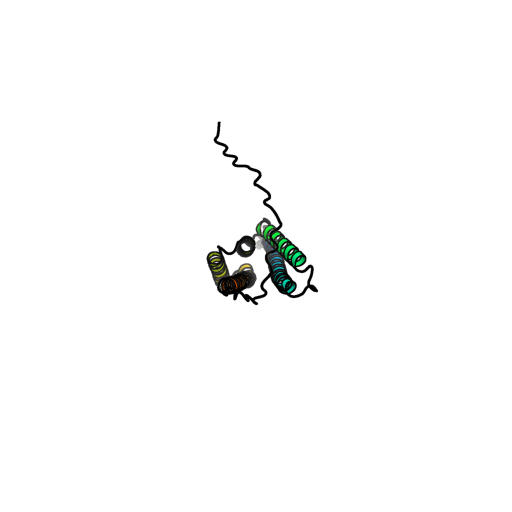127 ? 0.334 1.208 19.651 1.00 89.56 127 ALA A CA 1
ATOM 944 C C . ALA A 1 127 ? 0.276 1.544 21.156 1.00 89.56 127 ALA A C 1
ATOM 946 O O . ALA A 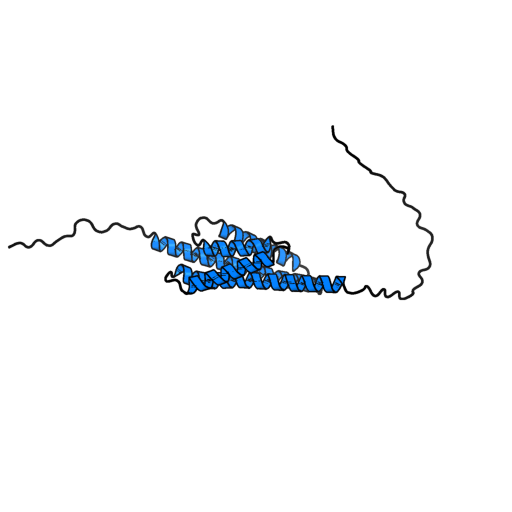1 127 ? 0.672 0.729 21.983 1.00 89.56 127 ALA A O 1
ATOM 947 N N . ARG A 1 128 ? -0.205 2.741 21.520 1.00 91.38 128 ARG A N 1
ATOM 948 C CA . ARG A 1 128 ? -0.372 3.194 22.914 1.00 91.38 128 ARG A CA 1
ATOM 949 C C . ARG A 1 128 ? -1.824 3.145 23.386 1.00 91.38 128 ARG A C 1
ATOM 951 O O . ARG A 1 128 ? -2.105 3.535 24.517 1.00 91.38 128 ARG A O 1
ATOM 958 N N . SER A 1 129 ? -2.743 2.733 22.519 1.00 88.38 129 SER A N 1
ATOM 959 C CA . SER A 1 129 ? -4.163 2.695 22.833 1.00 88.38 129 SER A CA 1
ATOM 960 C C . SER A 1 129 ? -4.483 1.579 23.826 1.00 88.38 129 SER A C 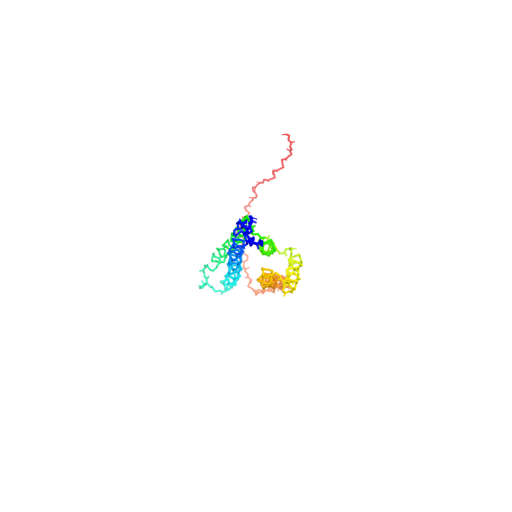1
ATOM 962 O O . SER A 1 129 ? -3.874 0.513 23.743 1.00 88.38 129 SER A O 1
ATOM 964 N N . PRO A 1 130 ? -5.457 1.764 24.732 1.00 80.81 130 PRO A N 1
ATOM 965 C CA . PRO A 1 130 ? -5.994 0.669 25.535 1.00 80.81 130 PRO A CA 1
ATOM 966 C C . PRO A 1 130 ? -6.871 -0.305 24.723 1.00 80.81 130 PRO A C 1
ATOM 968 O O . PRO A 1 130 ? -7.238 -1.356 25.243 1.00 80.81 130 PRO A O 1
ATOM 971 N N . LEU A 1 131 ? -7.231 0.020 23.475 1.00 81.75 131 LEU A N 1
ATOM 972 C CA . LEU A 1 131 ? -8.104 -0.806 22.640 1.00 81.75 131 LEU A CA 1
ATOM 973 C C . LEU A 1 131 ? -7.299 -1.852 21.857 1.00 81.75 131 LEU A C 1
ATOM 975 O O . LEU A 1 131 ? -6.479 -1.513 21.003 1.00 81.75 131 LEU A O 1
ATOM 979 N N . THR A 1 132 ? -7.582 -3.137 22.087 1.00 83.44 132 THR A N 1
ATOM 980 C CA . THR A 1 132 ? -6.879 -4.260 21.436 1.00 83.44 132 THR A CA 1
ATOM 981 C C . THR A 1 132 ? -6.949 -4.199 19.910 1.00 83.44 132 THR A C 1
ATOM 983 O O . THR A 1 132 ? -5.953 -4.443 19.237 1.00 83.44 132 THR A O 1
ATOM 986 N N . VAL A 1 133 ? -8.101 -3.829 19.343 1.00 81.06 133 VAL A N 1
ATOM 987 C CA . VAL A 1 133 ? -8.267 -3.718 17.884 1.00 81.06 133 VAL A CA 1
ATOM 988 C C . VAL A 1 133 ? -7.345 -2.657 17.272 1.00 81.06 133 VAL A C 1
ATOM 990 O O . VAL A 1 133 ? -6.782 -2.870 16.198 1.00 81.06 133 VAL A O 1
ATOM 993 N N . GLU A 1 134 ? -7.119 -1.546 17.976 1.00 86.06 134 GLU A N 1
ATOM 994 C CA . GLU A 1 134 ? -6.202 -0.493 17.537 1.00 86.06 134 GLU A CA 1
ATOM 995 C C . GLU A 1 134 ? -4.751 -0.976 17.629 1.00 86.06 134 GLU A C 1
ATOM 997 O O . GLU A 1 134 ? -4.001 -0.848 16.661 1.00 86.06 134 GLU A O 1
ATOM 1002 N N . GLN A 1 135 ? -4.376 -1.628 18.735 1.00 86.38 135 GLN A N 1
ATOM 1003 C CA . GLN A 1 135 ? -3.040 -2.212 18.906 1.00 86.38 135 GLN A CA 1
ATOM 1004 C C . GLN A 1 135 ? -2.698 -3.215 17.792 1.00 86.38 135 GLN A C 1
ATOM 1006 O O . GLN A 1 135 ? -1.597 -3.182 17.246 1.00 86.38 135 GLN A O 1
ATOM 1011 N N . VAL A 1 136 ? -3.652 -4.071 17.411 1.00 86.69 136 VAL A N 1
ATOM 1012 C CA . VAL A 1 136 ? -3.477 -5.061 16.335 1.00 86.69 136 VAL A CA 1
ATOM 1013 C C . VAL A 1 136 ? -3.478 -4.403 14.943 1.00 86.69 136 VAL A C 1
ATOM 1015 O O . VAL A 1 136 ? -2.846 -4.911 14.015 1.00 86.69 136 VAL A O 1
ATOM 1018 N N . SER A 1 137 ? -4.123 -3.245 14.779 1.00 87.00 137 SER A N 1
ATOM 1019 C CA . SER A 1 137 ? -4.121 -2.475 13.523 1.00 87.00 137 SER A CA 1
ATOM 1020 C C . SER A 1 137 ? -2.840 -1.655 13.320 1.00 87.00 137 SER A C 1
ATOM 1022 O O . SER A 1 137 ? -2.428 -1.426 12.183 1.00 87.00 137 SER A O 1
ATOM 1024 N N . ALA A 1 138 ? -2.177 -1.238 14.403 1.00 88.00 138 ALA A N 1
ATOM 1025 C CA . ALA A 1 138 ? -0.954 -0.434 14.360 1.00 88.00 138 ALA A CA 1
ATOM 1026 C C . ALA A 1 138 ? 0.152 -0.995 13.435 1.00 88.00 138 ALA A C 1
ATOM 1028 O O . ALA A 1 138 ? 0.617 -0.244 12.574 1.00 88.00 138 ALA A O 1
ATOM 1029 N N . PRO A 1 139 ? 0.571 -2.277 13.526 1.00 90.75 139 PRO A N 1
ATOM 1030 C CA . PRO A 1 139 ? 1.608 -2.811 12.639 1.00 90.75 139 PRO A CA 1
ATOM 1031 C C . PRO A 1 139 ? 1.198 -2.798 11.159 1.00 90.75 139 PRO A C 1
ATOM 1033 O O . PRO A 1 139 ? 2.036 -2.560 10.297 1.00 90.75 139 PRO A O 1
ATOM 1036 N N . ARG A 1 140 ? -0.090 -2.978 10.849 1.00 92.06 140 ARG A N 1
ATOM 1037 C CA . ARG A 1 140 ? -0.612 -2.974 9.472 1.00 92.06 140 ARG A CA 1
ATOM 1038 C C . ARG A 1 140 ? -0.531 -1.597 8.819 1.00 92.06 140 ARG A C 1
ATOM 1040 O O . ARG A 1 140 ? -0.181 -1.492 7.649 1.00 92.06 140 ARG A O 1
ATOM 1047 N N . MET A 1 141 ? -0.768 -0.535 9.589 1.00 93.25 141 MET A N 1
ATOM 1048 C CA . MET A 1 141 ? -0.565 0.840 9.119 1.00 93.25 141 MET A CA 1
ATOM 1049 C C . MET A 1 141 ? 0.905 1.148 8.838 1.00 93.25 141 MET A C 1
ATOM 1051 O O . MET A 1 141 ? 1.201 1.841 7.870 1.00 93.25 141 MET A O 1
ATOM 1055 N N . VAL A 1 142 ? 1.823 0.631 9.665 1.00 93.56 142 VAL A N 1
ATOM 1056 C CA . VAL A 1 142 ? 3.267 0.754 9.404 1.00 93.56 142 VAL A CA 1
ATOM 1057 C C . VAL A 1 142 ? 3.625 0.043 8.107 1.00 93.56 142 VAL A C 1
ATOM 1059 O O . VAL A 1 142 ? 4.320 0.617 7.280 1.00 93.56 142 VAL A O 1
ATOM 1062 N N . VAL A 1 143 ? 3.115 -1.173 7.900 1.00 93.62 143 VAL A N 1
ATOM 1063 C CA . VAL A 1 143 ? 3.364 -1.927 6.667 1.00 93.62 143 VAL A CA 1
ATOM 1064 C C . VAL A 1 143 ? 2.849 -1.180 5.437 1.00 93.62 143 VAL A C 1
ATOM 1066 O O . VAL A 1 143 ? 3.599 -1.041 4.478 1.00 93.62 143 VAL A O 1
ATOM 1069 N N . ALA A 1 144 ? 1.626 -0.647 5.476 1.00 91.56 144 ALA A N 1
ATOM 1070 C CA . ALA A 1 144 ? 1.088 0.148 4.374 1.00 91.56 144 ALA A CA 1
ATOM 1071 C C . ALA A 1 144 ? 1.934 1.400 4.097 1.00 91.56 144 ALA A C 1
ATOM 1073 O O . ALA A 1 144 ? 2.261 1.680 2.952 1.00 91.56 144 ALA A O 1
ATOM 1074 N N . ALA A 1 145 ? 2.346 2.122 5.143 1.00 91.50 145 ALA A N 1
ATOM 1075 C CA . ALA A 1 145 ? 3.210 3.288 4.989 1.00 91.50 145 ALA A CA 1
ATOM 1076 C C . ALA A 1 145 ? 4.584 2.933 4.401 1.00 91.50 145 ALA A C 1
ATOM 1078 O O . ALA A 1 145 ? 5.135 3.716 3.636 1.00 91.50 145 ALA A O 1
ATOM 1079 N N . ASN A 1 146 ? 5.145 1.780 4.770 1.00 93.25 146 ASN A N 1
ATOM 1080 C CA . ASN A 1 146 ? 6.428 1.326 4.243 1.00 93.25 146 ASN A CA 1
ATOM 1081 C C . ASN A 1 146 ? 6.325 0.930 2.765 1.00 93.25 146 ASN A C 1
ATOM 1083 O O . ASN A 1 146 ? 7.243 1.225 2.017 1.00 93.25 146 ASN A O 1
ATOM 1087 N N . LEU A 1 147 ? 5.214 0.313 2.345 1.00 89.69 147 LEU A N 1
ATOM 1088 C CA . LEU A 1 147 ? 4.978 0.001 0.930 1.00 89.69 147 LEU A CA 1
ATOM 1089 C C . LEU A 1 147 ? 4.867 1.261 0.071 1.00 89.69 147 LEU A C 1
ATOM 1091 O O . LEU A 1 147 ? 5.404 1.300 -1.028 1.00 89.69 147 LEU A O 1
ATOM 1095 N N . VAL A 1 148 ? 4.215 2.305 0.590 1.00 89.19 148 VAL A N 1
ATOM 1096 C CA . VAL A 1 148 ? 4.161 3.602 -0.099 1.00 89.19 148 VAL A CA 1
ATOM 1097 C C . VAL A 1 148 ? 5.563 4.195 -0.255 1.00 89.19 148 VAL A C 1
ATOM 1099 O O . VAL A 1 148 ? 5.896 4.674 -1.330 1.00 89.19 148 VAL A O 1
ATOM 1102 N N . ASP A 1 149 ? 6.399 4.145 0.787 1.00 88.94 149 ASP A N 1
ATOM 1103 C CA . ASP A 1 149 ? 7.783 4.629 0.691 1.00 88.94 149 ASP A CA 1
ATOM 1104 C C . ASP A 1 149 ? 8.617 3.816 -0.315 1.00 88.94 149 ASP A C 1
ATOM 1106 O O . ASP A 1 149 ? 9.425 4.402 -1.028 1.00 88.94 149 ASP A O 1
ATOM 1110 N N . GLU A 1 150 ? 8.434 2.493 -0.367 1.00 86.81 150 GLU A N 1
ATOM 1111 C CA . GLU A 1 150 ? 9.135 1.602 -1.305 1.00 86.81 150 GLU A CA 1
ATOM 1112 C C . GLU A 1 150 ? 8.836 1.996 -2.754 1.00 86.81 150 GLU A C 1
ATOM 1114 O O . GLU A 1 150 ? 9.756 2.204 -3.536 1.00 86.81 150 GLU A O 1
ATOM 1119 N N . ILE A 1 151 ? 7.563 2.227 -3.075 1.00 78.94 151 ILE A N 1
ATOM 1120 C CA . ILE A 1 151 ? 7.153 2.626 -4.426 1.00 78.94 151 ILE A CA 1
ATOM 1121 C C . ILE A 1 151 ? 7.581 4.056 -4.761 1.00 78.94 151 ILE A C 1
ATOM 1123 O O . ILE A 1 151 ? 8.020 4.309 -5.880 1.00 78.94 151 ILE A O 1
ATOM 1127 N N . ILE A 1 152 ? 7.523 4.990 -3.804 1.00 84.31 152 ILE A N 1
ATOM 1128 C CA . ILE A 1 152 ? 8.068 6.342 -4.010 1.00 84.31 152 ILE A CA 1
ATOM 1129 C C . ILE A 1 152 ? 9.567 6.269 -4.323 1.00 84.31 152 ILE A C 1
ATOM 1131 O O . ILE A 1 152 ? 10.030 6.985 -5.208 1.00 84.31 152 ILE A O 1
ATOM 1135 N N . ALA A 1 153 ? 10.322 5.427 -3.612 1.00 84.06 153 ALA A N 1
ATOM 1136 C CA . ALA A 1 153 ? 11.751 5.261 -3.855 1.00 84.06 153 ALA A CA 1
ATOM 1137 C C . ALA A 1 153 ? 12.018 4.702 -5.261 1.00 84.06 153 ALA A C 1
ATOM 1139 O O . ALA A 1 153 ? 12.814 5.293 -5.987 1.00 84.06 153 ALA A O 1
ATOM 1140 N N . THR A 1 154 ? 11.300 3.653 -5.676 1.00 78.69 154 THR A N 1
ATOM 1141 C CA . THR A 1 154 ? 11.399 3.101 -7.038 1.00 78.69 154 THR A CA 1
ATOM 1142 C C . THR A 1 154 ? 11.079 4.157 -8.100 1.00 78.69 154 THR A C 1
ATOM 1144 O O . THR A 1 154 ? 11.893 4.400 -8.984 1.00 78.69 154 THR A O 1
ATOM 1147 N N . ALA A 1 155 ? 9.975 4.898 -7.953 1.00 77.81 155 ALA A N 1
ATOM 1148 C CA . ALA A 1 155 ? 9.601 5.951 -8.902 1.00 77.81 155 ALA A CA 1
ATOM 1149 C C . ALA A 1 155 ? 10.647 7.082 -8.994 1.00 77.81 155 ALA A C 1
ATOM 1151 O O . ALA A 1 155 ? 10.867 7.664 -10.058 1.00 77.81 155 ALA A O 1
ATOM 1152 N N . GLN A 1 156 ? 11.306 7.412 -7.8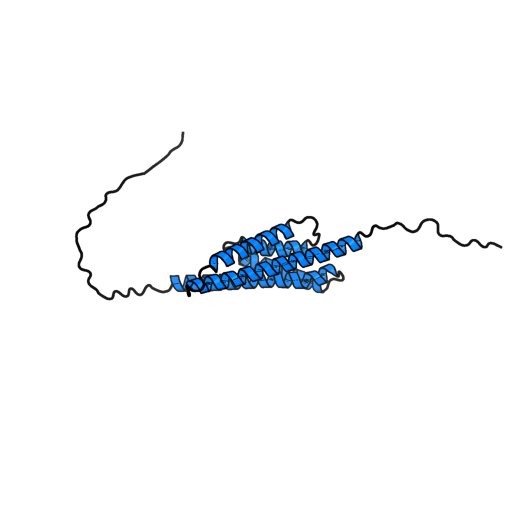78 1.00 81.50 156 GLN A N 1
ATOM 1153 C CA . GLN A 1 156 ? 12.401 8.385 -7.861 1.00 81.50 156 GLN A CA 1
ATOM 1154 C C . GLN A 1 156 ? 13.653 7.854 -8.569 1.00 81.50 156 GLN A C 1
ATOM 1156 O O . GLN A 1 156 ? 14.295 8.613 -9.299 1.00 81.50 156 GLN A O 1
ATOM 1161 N N . GLU A 1 157 ? 13.998 6.581 -8.370 1.00 79.75 157 GLU A N 1
ATOM 1162 C CA . GLU A 1 157 ? 15.107 5.920 -9.069 1.00 79.75 157 GLU A CA 1
ATOM 1163 C C . GLU A 1 157 ? 14.872 5.902 -10.587 1.00 79.75 157 GLU A C 1
ATOM 1165 O O . GLU A 1 157 ? 15.761 6.307 -11.343 1.00 79.75 157 GLU A O 1
ATOM 1170 N N . ASP A 1 158 ? 13.656 5.568 -11.025 1.00 72.31 158 ASP A N 1
ATOM 1171 C CA . ASP A 1 158 ? 13.267 5.580 -12.439 1.00 72.31 158 ASP A CA 1
ATOM 1172 C C . ASP A 1 158 ? 13.347 6.982 -13.044 1.00 72.31 158 ASP A C 1
ATOM 1174 O O . ASP A 1 158 ? 13.907 7.178 -14.127 1.00 72.31 158 ASP A O 1
ATOM 1178 N N . HIS A 1 159 ? 12.847 7.993 -12.326 1.00 74.62 159 HIS A N 1
ATOM 1179 C CA . HIS A 1 159 ? 12.931 9.379 -12.778 1.00 74.62 159 HIS A CA 1
ATOM 1180 C C . HIS A 1 159 ? 14.388 9.826 -12.975 1.00 74.62 159 HIS A C 1
ATOM 1182 O O . HIS A 1 159 ? 14.724 10.428 -13.999 1.00 74.62 159 HIS A O 1
ATOM 1188 N N . VAL A 1 160 ? 15.272 9.491 -12.027 1.00 77.19 160 VAL A N 1
ATOM 1189 C CA . VAL A 1 160 ? 16.710 9.783 -12.128 1.00 77.19 160 VAL A CA 1
ATOM 1190 C C . VAL A 1 160 ? 17.340 9.050 -13.315 1.00 77.19 160 VAL A C 1
ATOM 1192 O O . VAL A 1 160 ? 18.131 9.653 -14.045 1.00 77.19 160 VAL A O 1
ATOM 1195 N N . ALA A 1 161 ? 16.985 7.783 -13.545 1.00 76.69 161 ALA A N 1
ATOM 1196 C CA . ALA A 1 161 ? 17.485 7.006 -14.677 1.00 76.69 161 ALA A CA 1
ATOM 1197 C C . ALA A 1 161 ? 17.050 7.604 -16.029 1.00 76.69 161 ALA A C 1
ATOM 1199 O O . ALA A 1 161 ? 17.875 7.752 -16.936 1.00 76.69 161 ALA A O 1
ATOM 1200 N N . ILE A 1 162 ? 15.788 8.027 -16.155 1.00 73.19 162 ILE A N 1
ATOM 1201 C CA . ILE A 1 162 ? 15.254 8.677 -17.364 1.00 73.19 162 ILE A CA 1
ATOM 1202 C C . ILE A 1 162 ? 15.959 10.012 -17.629 1.00 73.19 162 ILE A C 1
ATOM 1204 O O . ILE A 1 162 ? 16.369 10.287 -18.761 1.00 73.19 162 ILE A O 1
ATOM 1208 N N . GLU A 1 163 ? 16.136 10.845 -16.602 1.00 73.31 163 GLU A N 1
ATOM 1209 C CA . GLU A 1 163 ? 16.845 12.121 -16.739 1.00 73.31 163 GLU A CA 1
ATOM 1210 C C . GLU A 1 163 ? 18.330 11.921 -17.081 1.00 73.31 163 GLU A C 1
ATOM 1212 O O . GLU A 1 163 ? 18.883 12.665 -17.896 1.00 73.31 163 GLU A O 1
ATOM 1217 N N . ALA A 1 164 ? 18.977 10.873 -16.558 1.00 70.94 164 ALA A N 1
ATOM 1218 C CA . ALA A 1 164 ? 20.334 10.506 -16.960 1.00 70.94 164 ALA A CA 1
ATOM 1219 C C . ALA A 1 164 ? 20.408 10.150 -18.456 1.00 70.94 164 ALA A C 1
ATOM 1221 O O . ALA A 1 164 ? 21.292 10.641 -19.159 1.00 70.94 164 ALA A O 1
ATOM 1222 N N . ILE A 1 165 ? 19.447 9.382 -18.985 1.00 72.19 165 ILE A N 1
ATOM 1223 C CA . ILE A 1 165 ? 19.370 9.065 -20.423 1.00 72.19 165 ILE A CA 1
ATOM 1224 C C . ILE A 1 165 ? 19.173 10.340 -21.256 1.00 72.19 165 ILE A C 1
ATOM 1226 O O . ILE A 1 165 ? 19.873 10.537 -22.248 1.00 72.19 165 ILE A O 1
ATOM 1230 N N . ARG A 1 166 ? 18.271 11.238 -20.837 1.00 70.44 166 ARG A N 1
ATOM 1231 C CA . ARG A 1 166 ? 17.990 12.507 -21.541 1.00 70.44 166 ARG A CA 1
ATOM 1232 C C . ARG A 1 166 ? 19.176 13.466 -21.561 1.00 70.44 166 ARG A C 1
ATOM 1234 O O . ARG A 1 166 ? 19.355 14.204 -22.527 1.00 70.44 166 ARG A O 1
ATOM 1241 N N . THR A 1 167 ? 19.965 13.478 -20.492 1.00 70.62 167 THR A N 1
ATOM 1242 C CA . THR A 1 167 ? 21.131 14.360 -20.345 1.00 70.62 167 THR A CA 1
ATOM 1243 C C . THR A 1 167 ? 22.419 13.754 -20.896 1.00 70.62 167 THR A C 1
ATOM 1245 O O . THR A 1 167 ? 23.409 14.475 -21.042 1.00 70.62 167 THR A O 1
ATOM 1248 N N . THR A 1 168 ? 22.417 12.466 -21.262 1.00 52.81 168 THR A N 1
ATOM 1249 C CA . THR A 1 168 ? 23.538 11.852 -21.975 1.00 52.81 168 THR A CA 1
ATOM 1250 C C . THR A 1 168 ? 23.551 12.399 -23.407 1.00 52.81 168 THR A C 1
ATOM 1252 O O . THR A 1 168 ? 22.618 12.134 -24.167 1.00 52.81 168 THR A O 1
ATOM 1255 N N . PRO A 1 169 ? 24.572 13.172 -23.825 1.00 51.16 169 PRO A N 1
ATOM 1256 C CA . PRO A 1 169 ? 24.645 13.624 -25.204 1.00 51.16 169 PRO A CA 1
ATOM 1257 C C . PRO A 1 169 ? 24.733 12.396 -26.109 1.00 51.16 169 PRO A C 1
ATOM 1259 O O . PRO A 1 169 ? 25.568 11.518 -25.879 1.00 51.16 169 PRO A O 1
ATOM 1262 N N . VAL A 1 170 ? 23.900 12.345 -27.152 1.00 53.94 170 VAL A N 1
ATOM 1263 C CA . VAL A 1 170 ? 24.097 11.407 -28.259 1.00 53.94 170 VAL A CA 1
ATOM 1264 C C . VAL A 1 170 ? 25.466 11.738 -28.837 1.00 53.94 170 VAL A C 1
ATOM 1266 O O . VAL A 1 170 ? 25.623 12.692 -29.601 1.00 53.94 170 VAL A O 1
ATOM 1269 N N . VAL A 1 171 ? 26.493 10.992 -28.430 1.00 50.47 171 VAL A N 1
ATOM 1270 C CA . VAL A 1 171 ? 27.754 10.972 -29.155 1.00 50.47 171 VAL A CA 1
ATOM 1271 C C . VAL A 1 171 ? 27.391 10.344 -30.484 1.00 50.47 171 VAL A C 1
ATOM 1273 O O . VAL A 1 171 ? 27.321 9.122 -30.604 1.00 50.47 171 VAL A O 1
ATOM 1276 N N . SER A 1 172 ? 27.090 11.204 -31.459 1.00 43.47 172 SER A N 1
ATOM 1277 C CA . SER A 1 172 ? 27.040 10.826 -32.857 1.00 43.47 172 SER A CA 1
ATOM 1278 C C . SER A 1 172 ? 28.393 10.205 -33.144 1.00 43.47 172 SER A C 1
ATOM 1280 O O . SER A 1 172 ? 29.402 10.892 -33.315 1.00 43.47 172 SER A O 1
ATOM 1282 N N . THR A 1 173 ? 28.443 8.879 -33.106 1.00 48.81 173 THR A N 1
ATOM 1283 C CA . THR A 1 173 ? 29.517 8.139 -33.737 1.00 48.81 173 THR A CA 1
ATOM 1284 C C . THR A 1 173 ? 29.189 8.219 -35.212 1.00 48.81 173 THR A C 1
ATOM 1286 O O . THR A 1 173 ? 28.713 7.272 -35.828 1.00 48.81 173 THR A O 1
ATOM 1289 N N . ASP A 1 174 ? 29.431 9.409 -35.763 1.00 47.06 174 ASP A N 1
ATOM 1290 C CA . ASP A 1 174 ? 29.629 9.635 -37.180 1.00 47.06 174 ASP A CA 1
ATOM 1291 C C . ASP A 1 174 ? 30.947 8.922 -37.522 1.00 47.06 174 ASP A C 1
ATOM 1293 O O . ASP A 1 174 ? 32.017 9.503 -37.709 1.00 47.06 174 ASP A O 1
ATOM 1297 N N . LEU A 1 175 ? 30.901 7.589 -37.456 1.00 51.59 175 LEU A N 1
ATOM 1298 C CA . LEU A 1 175 ? 31.851 6.723 -38.114 1.00 51.59 175 LEU A CA 1
ATOM 1299 C C . LEU A 1 175 ? 31.608 7.016 -39.579 1.00 51.59 175 LEU A C 1
ATOM 1301 O O . LEU A 1 175 ? 30.648 6.491 -40.131 1.00 51.59 175 LEU A O 1
ATOM 1305 N N . GLY A 1 176 ? 32.427 7.914 -40.135 1.00 45.38 176 GLY A N 1
ATOM 1306 C CA . GLY A 1 176 ? 32.370 8.442 -41.494 1.00 45.38 176 GLY A CA 1
ATOM 1307 C C . GLY A 1 176 ? 32.380 7.365 -42.577 1.00 45.38 176 GLY A C 1
ATOM 1308 O O . GLY A 1 176 ? 33.303 7.264 -43.381 1.00 45.38 176 GLY A O 1
ATOM 1309 N N . LEU A 1 177 ? 31.316 6.579 -42.630 1.00 45.28 177 LEU A N 1
ATOM 1310 C CA . LEU A 1 177 ? 30.907 5.773 -43.747 1.00 45.28 177 LEU A CA 1
ATOM 1311 C C . LEU A 1 177 ? 30.099 6.720 -44.607 1.00 45.28 177 LEU A C 1
ATOM 1313 O O . LEU A 1 177 ? 28.904 6.933 -44.426 1.00 45.28 177 LEU A O 1
ATOM 1317 N N . SER A 1 178 ? 30.832 7.343 -45.523 1.00 44.41 178 SER A N 1
ATOM 1318 C CA . SER A 1 178 ? 30.272 8.030 -46.671 1.00 44.41 178 SER A CA 1
ATOM 1319 C C . SER A 1 178 ? 29.304 7.072 -47.368 1.00 44.41 178 SER A C 1
ATOM 1321 O O . SER A 1 178 ? 29.726 6.212 -48.137 1.00 44.41 178 SER A O 1
ATOM 1323 N N . SER A 1 179 ? 28.014 7.185 -47.063 1.00 41.06 179 SER A N 1
ATOM 1324 C CA . SER A 1 179 ? 26.974 6.532 -47.844 1.00 41.06 179 SER A CA 1
ATOM 1325 C C . SER A 1 179 ? 26.877 7.290 -49.170 1.00 41.06 179 SER A C 1
ATOM 1327 O O . SER A 1 179 ? 26.678 8.513 -49.150 1.00 41.06 179 SER A O 1
ATOM 1329 N N . PRO A 1 180 ? 27.081 6.643 -50.331 1.00 46.22 180 PRO A N 1
ATOM 1330 C CA . PRO A 1 180 ? 26.856 7.308 -51.597 1.00 46.22 180 PRO A CA 1
ATOM 1331 C C . PRO A 1 180 ? 25.361 7.613 -51.691 1.00 46.22 180 PRO A C 1
ATOM 1333 O O . PRO A 1 180 ? 24.529 6.713 -51.628 1.00 46.22 180 PRO A O 1
ATOM 1336 N N . ARG A 1 181 ? 25.032 8.904 -51.811 1.00 42.03 181 ARG A N 1
ATOM 1337 C CA . ARG A 1 181 ? 23.688 9.374 -52.154 1.00 42.03 181 ARG A CA 1
ATOM 1338 C C . ARG A 1 181 ? 23.214 8.622 -53.395 1.00 42.03 181 ARG A C 1
ATOM 1340 O O . ARG A 1 181 ? 23.755 8.849 -54.474 1.00 42.03 181 ARG A O 1
ATOM 1347 N N . ASP A 1 182 ? 22.211 7.773 -53.231 1.00 44.38 182 ASP A N 1
ATOM 1348 C CA . ASP A 1 182 ? 21.418 7.259 -54.338 1.00 44.38 182 ASP A CA 1
ATOM 1349 C C . ASP A 1 182 ? 20.307 8.288 -54.609 1.00 44.38 182 ASP A C 1
ATOM 1351 O O . ASP A 1 182 ? 19.462 8.515 -53.740 1.00 44.38 182 ASP A O 1
ATOM 1355 N N . PRO A 1 183 ? 20.319 9.017 -55.739 1.00 49.25 183 PRO A N 1
ATOM 1356 C CA . PRO A 1 183 ? 19.371 10.090 -55.989 1.00 49.25 183 PRO A CA 1
ATOM 1357 C C . PRO A 1 183 ? 18.147 9.527 -56.710 1.00 49.25 183 PRO A C 1
ATOM 1359 O O . PRO A 1 183 ? 17.874 9.937 -57.834 1.00 49.25 183 PRO A O 1
ATOM 1362 N N . ARG A 1 184 ? 17.456 8.539 -56.129 1.00 44.44 184 ARG A N 1
ATOM 1363 C CA . ARG A 1 184 ? 16.227 7.968 -56.708 1.00 44.44 184 ARG A CA 1
ATOM 1364 C C . ARG A 1 184 ? 15.318 7.374 -55.641 1.00 44.44 184 ARG A C 1
ATOM 1366 O O . ARG A 1 184 ? 15.278 6.163 -55.472 1.00 44.44 184 ARG A O 1
ATOM 1373 N N . CYS A 1 185 ? 14.560 8.226 -54.971 1.00 36.28 185 CYS A N 1
ATOM 1374 C CA . CYS A 1 185 ? 13.170 7.936 -54.633 1.00 36.28 185 CYS A CA 1
ATOM 1375 C C . CYS A 1 185 ? 12.469 9.288 -54.578 1.00 36.28 185 CYS A C 1
ATOM 1377 O O . CYS A 1 185 ? 12.711 10.099 -53.688 1.00 36.28 185 CYS A O 1
ATOM 1379 N N . GLU A 1 186 ? 11.735 9.537 -55.652 1.00 41.12 186 GLU A N 1
ATOM 1380 C CA . GLU A 1 186 ? 10.944 10.722 -55.917 1.00 41.12 186 GLU A CA 1
ATOM 1381 C C . GLU A 1 186 ? 9.864 10.905 -54.847 1.00 41.12 186 GLU A C 1
ATOM 1383 O O . GLU A 1 186 ? 9.317 9.942 -54.308 1.00 41.12 186 GLU A O 1
ATOM 1388 N N . GLU A 1 187 ? 9.626 12.179 -54.557 1.00 41.88 187 GLU A N 1
ATOM 1389 C CA . GLU A 1 187 ? 8.398 12.794 -54.062 1.00 41.88 187 GLU A CA 1
ATOM 1390 C C . GLU A 1 187 ? 7.162 11.883 -54.143 1.00 41.88 187 GLU A C 1
ATOM 1392 O O . GLU A 1 187 ? 6.664 11.567 -55.223 1.00 41.88 187 GLU A O 1
ATOM 1397 N N . VAL A 1 188 ? 6.622 11.514 -52.981 1.00 41.88 188 VAL A N 1
ATOM 1398 C CA . VAL A 1 188 ? 5.182 11.284 -52.868 1.00 41.88 188 VAL A CA 1
ATOM 1399 C C . VAL A 1 188 ? 4.620 12.577 -52.305 1.00 41.88 188 VAL A C 1
ATOM 1401 O O . VAL A 1 188 ? 4.776 12.867 -51.119 1.00 41.88 188 VAL A O 1
ATOM 1404 N N . GLU A 1 189 ? 4.072 13.378 -53.215 1.00 45.34 189 GLU A N 1
ATOM 1405 C CA . GLU A 1 189 ? 3.303 14.577 -52.916 1.00 45.34 189 GLU A CA 1
ATOM 1406 C C . GLU A 1 189 ? 2.148 14.268 -51.957 1.00 45.34 189 GLU A C 1
ATOM 1408 O O . GLU A 1 189 ? 1.536 13.197 -51.966 1.00 45.34 189 GLU A O 1
ATOM 1413 N N . GLU A 1 190 ? 1.915 15.273 -51.126 1.00 45.00 190 GLU A N 1
ATOM 1414 C CA . GLU A 1 190 ? 0.879 15.455 -50.126 1.00 45.00 190 GLU A CA 1
ATOM 1415 C C . GLU A 1 190 ? -0.518 15.055 -50.627 1.00 45.00 190 GLU A C 1
ATOM 1417 O O . GLU A 1 190 ? -0.937 15.416 -51.727 1.00 45.00 190 GLU A O 1
ATOM 1422 N N . ILE A 1 191 ? -1.268 14.347 -49.778 1.00 43.84 191 ILE A N 1
ATOM 1423 C CA . ILE A 1 191 ? -2.729 14.324 -49.850 1.00 43.84 191 ILE A CA 1
ATOM 1424 C C . ILE A 1 191 ? -3.249 14.939 -48.550 1.00 43.84 191 ILE A C 1
ATOM 1426 O O . ILE A 1 191 ? -2.942 14.460 -47.457 1.00 43.84 191 ILE A O 1
ATOM 1430 N N . ASP A 1 192 ? -3.980 16.029 -48.761 1.00 45.88 192 ASP A N 1
ATOM 1431 C CA . ASP A 1 192 ? -4.695 16.936 -47.865 1.00 45.88 192 ASP A CA 1
ATOM 1432 C C . ASP A 1 192 ? -5.402 16.308 -46.652 1.00 45.88 192 ASP A C 1
ATOM 1434 O O . ASP A 1 192 ? -5.931 15.204 -46.740 1.00 45.88 192 ASP A O 1
ATOM 1438 N N . GLU A 1 193 ? -5.533 17.090 -45.569 1.00 45.66 193 GLU A N 1
ATOM 1439 C CA . GLU A 1 193 ? -6.854 17.498 -45.049 1.00 45.66 193 GLU A CA 1
ATOM 1440 C C . GLU A 1 193 ? -6.720 18.570 -43.944 1.00 45.66 193 GLU A C 1
ATOM 1442 O O . GLU A 1 193 ? -6.681 18.287 -42.746 1.00 45.66 193 GLU A O 1
ATOM 1447 N N . ASP A 1 194 ? -6.709 19.839 -44.365 1.00 47.72 194 ASP A N 1
ATOM 1448 C CA . ASP A 1 194 ? -7.218 20.949 -43.555 1.00 47.72 194 ASP A CA 1
ATOM 1449 C C . ASP A 1 194 ? -8.748 20.806 -43.461 1.00 47.72 194 ASP A C 1
ATOM 1451 O O . ASP A 1 194 ? -9.488 21.222 -44.356 1.00 47.72 194 ASP A O 1
ATOM 1455 N N . LEU A 1 195 ? -9.243 20.213 -42.374 1.00 47.94 195 LEU A N 1
ATOM 1456 C CA . LEU A 1 195 ? -10.659 20.275 -41.999 1.00 47.94 195 LEU A CA 1
ATOM 1457 C C . LEU A 1 195 ? -10.853 21.297 -40.877 1.00 47.94 195 LEU A C 1
ATOM 1459 O O . LEU A 1 195 ? -10.944 20.976 -39.692 1.00 47.94 195 LEU A O 1
ATOM 1463 N N . ASP A 1 196 ? -10.934 22.556 -41.303 1.00 44.22 196 ASP A N 1
ATOM 1464 C CA . ASP A 1 196 ? -11.546 23.655 -40.563 1.00 44.22 196 ASP A CA 1
ATOM 1465 C C . ASP A 1 196 ? -13.067 23.427 -40.517 1.00 44.22 196 ASP A C 1
ATOM 1467 O O . ASP A 1 196 ? -13.757 23.488 -41.538 1.00 44.22 196 ASP A O 1
ATOM 1471 N N . VAL A 1 197 ? -13.607 23.126 -39.334 1.00 41.78 197 VAL A N 1
ATOM 1472 C CA . VAL A 1 197 ? -15.057 23.060 -39.113 1.00 41.78 197 VAL A CA 1
ATOM 1473 C C . VAL A 1 197 ? -15.444 24.149 -38.121 1.00 41.78 197 VAL A C 1
ATOM 1475 O O . VAL A 1 197 ? -15.433 23.955 -36.905 1.00 41.78 197 VAL A O 1
ATOM 1478 N N . SER A 1 198 ? -15.821 25.308 -38.663 1.00 36.59 198 SER A N 1
ATOM 1479 C CA . SER A 1 198 ? -16.618 26.304 -37.943 1.00 36.59 198 SER A CA 1
ATOM 1480 C C . SER A 1 198 ? -18.090 25.867 -37.825 1.00 36.59 198 SER A C 1
ATOM 1482 O O . SER A 1 198 ? -18.597 25.162 -38.701 1.00 36.59 198 SER A O 1
ATOM 1484 N N . PRO A 1 199 ? -18.797 26.285 -36.758 1.00 51.38 199 PRO A N 1
ATOM 1485 C CA . PRO A 1 199 ? -20.075 25.707 -36.357 1.00 51.38 199 PRO A CA 1
ATOM 1486 C C . PRO A 1 199 ? -21.276 26.459 -36.946 1.00 51.38 199 PRO A C 1
ATOM 1488 O O . PRO A 1 199 ? -21.273 27.692 -36.970 1.00 51.38 199 PRO A O 1
ATOM 1491 N N . VAL A 1 200 ? -22.337 25.724 -37.303 1.00 41.84 200 VAL A N 1
ATOM 1492 C CA . VAL A 1 200 ? -23.736 26.203 -37.300 1.00 41.84 200 VAL A CA 1
ATOM 1493 C C . VAL A 1 200 ? -24.660 25.067 -36.883 1.00 41.84 200 VAL A C 1
ATOM 1495 O O . VAL A 1 200 ? -24.569 23.986 -37.505 1.00 41.84 200 VAL A O 1
#

Radius of gyration: 30.03 Å; chains: 1; bounding box: 71×42×119 Å

Secondary structure (DSSP, 8-state):
--------SS------THHHHHHHHHHHHHHHHHHHHHHHHHHHHHHHHHHHHTT-GGGTTHHHHHHHHHHHHHHHHHHHHH-TT---HHHHHHHHHHHHHHH--SS-HHHHHHHHHHHHHHHHHHTT-S-HHHHHHHHHHHHHHHHHHHHHHHHHHHHHHHHHHHHS--------------------------------

pLDDT: mean 74.41, std 18.9, range [36.28, 95.0]

Sequence (200 aa):
MDNTVPTTPFGVSQTPNEALDLSVANAAGLLAFDRCVALTRAAIAAEACADAANQDPALAGCDQAAADAWAMADEALWQFRSDRSVTLCDVKYAAWVLLLMLEDDGQGLDTLAQRAQSLRYRAKKFARSPLTVEQVSAPRMVVAANLVDEIIATAQEDHVAIEAIRTTPVVSTDLGLSSPRDPRCEEVEEIDEDLDVSPV